Protein AF-A0A927WZU6-F1 (afdb_monomer)

Structure (mmCIF, N/CA/C/O backbone):
data_AF-A0A927WZU6-F1
#
_entry.id   AF-A0A927WZU6-F1
#
loop_
_atom_site.group_PDB
_atom_site.id
_atom_site.type_symbol
_atom_site.label_atom_id
_atom_site.label_alt_id
_atom_site.label_comp_id
_atom_site.label_asym_id
_atom_site.label_entity_id
_atom_site.label_seq_id
_atom_site.pdbx_PDB_ins_code
_atom_site.Cartn_x
_atom_site.Cartn_y
_atom_site.Cartn_z
_atom_site.occupancy
_atom_site.B_iso_or_equiv
_atom_site.auth_seq_id
_atom_site.auth_comp_id
_atom_site.auth_asym_id
_atom_site.auth_atom_id
_atom_site.pdbx_PDB_model_num
ATOM 1 N N . MET A 1 1 ? -21.985 0.572 13.780 1.00 88.75 1 MET A N 1
ATOM 2 C CA . MET A 1 1 ? -20.755 0.365 14.565 1.00 88.75 1 MET A CA 1
ATOM 3 C C . MET A 1 1 ? -19.656 1.237 13.980 1.00 88.75 1 MET A C 1
ATOM 5 O O . MET A 1 1 ? -19.312 1.059 12.816 1.00 88.75 1 MET A O 1
ATOM 9 N N . LYS A 1 2 ? -19.171 2.233 14.723 1.00 95.31 2 LYS A N 1
ATOM 10 C CA . LYS A 1 2 ? -18.143 3.175 14.261 1.00 95.31 2 LYS A CA 1
ATOM 11 C C . LYS A 1 2 ? -16.779 2.476 14.217 1.00 95.31 2 LYS A C 1
ATOM 13 O O . LYS A 1 2 ? -16.249 2.095 15.258 1.00 95.31 2 LYS A O 1
ATOM 18 N N . THR A 1 3 ? -16.203 2.335 13.024 1.00 98.19 3 THR A N 1
ATOM 19 C CA . THR A 1 3 ? -14.953 1.587 12.795 1.00 98.19 3 THR A CA 1
ATOM 20 C C . THR A 1 3 ? -13.768 2.508 12.562 1.00 98.19 3 THR A C 1
ATOM 22 O O . THR A 1 3 ? -13.838 3.392 11.707 1.00 98.19 3 THR A O 1
ATOM 25 N N . LYS A 1 4 ? -12.665 2.275 13.277 1.00 98.56 4 LYS A N 1
ATOM 26 C CA . LYS A 1 4 ? -11.357 2.829 12.922 1.00 98.56 4 LYS A CA 1
ATOM 27 C C . LYS A 1 4 ? -10.645 1.853 11.994 1.00 98.56 4 LYS A C 1
ATOM 29 O O . LYS A 1 4 ? -10.618 0.660 12.272 1.00 98.56 4 LYS A O 1
ATOM 34 N N . ILE A 1 5 ? -10.048 2.351 10.919 1.00 98.75 5 ILE A N 1
ATOM 35 C CA . ILE A 1 5 ? -9.196 1.555 10.038 1.00 98.75 5 ILE A CA 1
ATOM 36 C C . ILE A 1 5 ? -7.759 2.028 10.203 1.00 98.75 5 ILE A C 1
ATOM 38 O O . ILE A 1 5 ? -7.477 3.220 10.087 1.00 98.75 5 ILE A O 1
ATOM 42 N N . PHE A 1 6 ? -6.853 1.092 10.450 1.0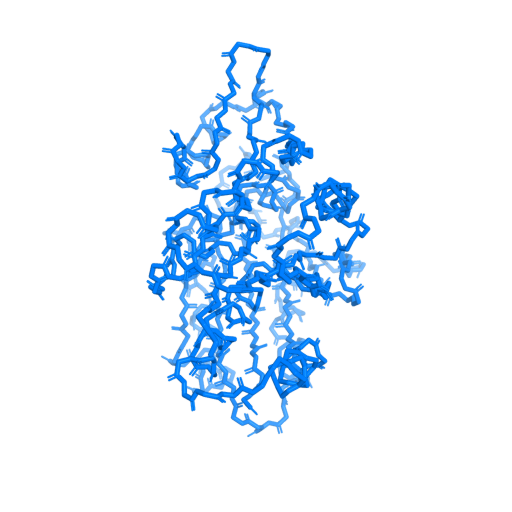0 98.38 6 PHE A N 1
ATOM 43 C CA . PHE A 1 6 ? -5.421 1.328 10.375 1.00 98.38 6 PHE A CA 1
ATOM 44 C C . PHE A 1 6 ? -4.852 0.590 9.170 1.00 98.38 6 PHE A C 1
ATOM 46 O O . PHE A 1 6 ? -5.141 -0.588 8.978 1.00 98.38 6 PHE A O 1
ATOM 53 N N . VAL A 1 7 ? -4.038 1.265 8.363 1.00 97.69 7 VAL A N 1
ATOM 54 C CA . VAL A 1 7 ? -3.397 0.670 7.181 1.00 97.69 7 VAL A CA 1
ATOM 55 C C . VAL A 1 7 ? -1.910 0.999 7.172 1.00 97.69 7 VAL A C 1
ATOM 57 O O . VAL A 1 7 ? -1.523 2.102 7.524 1.00 97.69 7 VAL A O 1
ATOM 60 N N . CYS A 1 8 ? -1.043 0.062 6.802 1.00 95.19 8 CYS A N 1
ATOM 61 C CA . CYS A 1 8 ? 0.402 0.325 6.761 1.00 95.19 8 CYS A CA 1
ATOM 62 C C . CYS A 1 8 ? 0.758 1.427 5.742 1.00 95.19 8 CYS A C 1
ATOM 64 O O . CYS A 1 8 ? 0.215 1.420 4.634 1.00 95.19 8 CYS A O 1
ATOM 66 N N . SER A 1 9 ? 1.710 2.320 6.052 1.00 92.88 9 SER A N 1
ATOM 67 C CA . SER A 1 9 ? 2.162 3.371 5.113 1.00 92.88 9 SER A CA 1
ATOM 68 C C . SER A 1 9 ? 2.807 2.815 3.834 1.00 92.88 9 SER A C 1
ATOM 70 O O . SER A 1 9 ? 2.827 3.488 2.808 1.00 92.88 9 SER A O 1
ATOM 72 N N . ASN A 1 10 ? 3.184 1.528 3.809 1.00 92.88 10 ASN A N 1
ATOM 73 C CA . ASN A 1 10 ? 3.547 0.805 2.578 1.00 92.88 10 ASN A CA 1
ATOM 74 C C . ASN A 1 10 ? 2.424 0.760 1.524 1.00 92.88 10 ASN A C 1
ATOM 76 O O . ASN A 1 10 ? 2.669 0.367 0.385 1.00 92.88 10 ASN A O 1
ATOM 80 N N . SER A 1 11 ? 1.199 1.139 1.885 1.00 95.19 11 SER A N 1
ATOM 81 C CA . SER A 1 11 ? 0.085 1.363 0.958 1.00 95.19 11 SER A CA 1
ATOM 82 C C . SER A 1 11 ? 0.181 2.684 0.182 1.00 95.19 11 SER A C 1
ATOM 84 O O . SER A 1 11 ? -0.528 2.865 -0.805 1.00 95.19 11 SER A O 1
ATOM 86 N N . ALA A 1 12 ? 1.031 3.615 0.629 1.00 93.94 12 ALA A N 1
ATOM 87 C CA . ALA A 1 12 ? 1.038 5.015 0.212 1.00 93.94 12 ALA A CA 1
ATOM 88 C C . ALA A 1 12 ? -0.325 5.721 0.401 1.00 93.94 12 ALA A C 1
ATOM 90 O O . ALA A 1 12 ? -0.616 6.683 -0.310 1.00 93.94 12 ALA A O 1
ATOM 91 N N . ILE A 1 13 ? -1.157 5.264 1.356 1.00 95.38 13 ILE A N 1
ATOM 92 C CA . ILE A 1 13 ? -2.473 5.854 1.681 1.00 95.38 13 ILE A CA 1
ATOM 93 C C . ILE A 1 13 ? -2.399 7.364 1.915 1.00 95.38 13 ILE A C 1
ATOM 95 O O . ILE A 1 13 ? -3.321 8.100 1.579 1.00 95.38 13 ILE A O 1
ATOM 99 N N . ASP A 1 14 ? -1.270 7.816 2.440 1.00 91.69 14 ASP A N 1
ATOM 100 C CA . ASP A 1 14 ? -0.920 9.199 2.710 1.00 91.69 14 ASP A CA 1
ATOM 101 C C . ASP A 1 14 ? -1.049 10.122 1.489 1.00 91.69 14 ASP A C 1
ATOM 103 O O . ASP A 1 14 ? -1.419 11.289 1.607 1.00 91.69 14 ASP A O 1
ATOM 107 N N . TYR A 1 15 ? -0.825 9.569 0.297 1.00 91.50 15 TYR A N 1
ATOM 108 C CA . TYR A 1 15 ? -0.911 10.259 -0.990 1.00 91.50 15 TYR A CA 1
ATOM 109 C C . TYR A 1 15 ? -2.266 10.081 -1.683 1.00 91.50 15 TYR A C 1
ATOM 111 O O . TYR A 1 15 ? -2.440 10.481 -2.837 1.00 91.50 15 TYR A O 1
ATOM 119 N N . VAL A 1 16 ? -3.233 9.470 -1.000 1.00 93.00 16 VAL A N 1
ATOM 120 C CA . VAL A 1 16 ? -4.583 9.218 -1.501 1.00 93.00 16 VAL A CA 1
ATOM 121 C C . VAL A 1 16 ? -5.578 9.958 -0.617 1.00 93.00 16 VAL A C 1
ATOM 123 O O . VAL A 1 16 ? -5.497 9.903 0.604 1.00 93.00 16 VAL A O 1
ATOM 126 N N . SER A 1 17 ? -6.558 10.640 -1.212 1.00 93.50 17 SER A N 1
ATOM 127 C CA . SER A 1 17 ? -7.629 11.265 -0.429 1.00 93.50 17 SER A CA 1
ATOM 128 C C . SER A 1 17 ? -8.418 10.200 0.340 1.00 93.50 17 SER A C 1
ATOM 130 O O . SER A 1 17 ? -8.918 9.243 -0.257 1.00 93.50 17 SER A O 1
ATOM 132 N N . HIS A 1 18 ? -8.520 10.366 1.659 1.00 94.88 18 HIS A N 1
ATOM 133 C CA . HIS A 1 18 ? -9.172 9.410 2.547 1.00 94.88 18 HIS A CA 1
ATOM 134 C C . HIS A 1 18 ? -9.876 10.096 3.729 1.00 94.88 18 HIS A C 1
ATOM 136 O O . HIS A 1 18 ? -9.605 11.247 4.065 1.00 94.88 18 HIS A O 1
ATOM 142 N N . ASN A 1 19 ? -10.816 9.377 4.350 1.00 95.12 19 ASN A N 1
ATOM 143 C CA . ASN A 1 19 ? -11.551 9.845 5.528 1.00 95.12 19 ASN A CA 1
ATOM 144 C C . ASN A 1 19 ? -10.708 9.732 6.805 1.00 95.12 19 ASN A C 1
ATOM 146 O O . ASN A 1 19 ? -9.897 8.821 6.933 1.00 95.12 19 ASN A O 1
ATOM 150 N N . SER A 1 20 ? -11.003 10.564 7.806 1.00 93.94 20 SER A N 1
ATOM 151 C CA . SER A 1 20 ? -10.325 10.568 9.117 1.00 93.94 20 SER A CA 1
ATOM 152 C C . SER A 1 20 ? -10.492 9.273 9.934 1.00 93.94 20 SER A C 1
ATOM 154 O O . SER A 1 20 ? -9.749 9.026 10.890 1.00 93.94 20 SER A O 1
ATOM 156 N N . ASN A 1 21 ? -11.441 8.414 9.556 1.00 96.81 21 ASN A N 1
ATOM 157 C CA . ASN A 1 21 ? -11.582 7.064 10.106 1.00 96.81 21 ASN A CA 1
ATOM 158 C C . ASN A 1 21 ? -10.426 6.139 9.701 1.00 96.81 21 ASN A C 1
ATOM 160 O O . ASN A 1 21 ? -10.198 5.137 10.374 1.00 96.81 21 ASN A O 1
ATOM 164 N N . ILE A 1 22 ? -9.688 6.476 8.643 1.00 98.31 22 ILE A N 1
ATOM 165 C CA . ILE A 1 22 ? -8.499 5.758 8.192 1.00 98.31 22 ILE A CA 1
ATOM 166 C C . ILE A 1 22 ? -7.271 6.458 8.774 1.00 98.31 22 ILE A C 1
ATOM 168 O O . ILE A 1 22 ? -7.185 7.686 8.768 1.00 98.31 22 ILE A O 1
ATOM 172 N N . SER A 1 23 ? -6.327 5.691 9.309 1.00 97.25 23 SER A N 1
ATOM 173 C CA . SER A 1 23 ? -5.032 6.215 9.735 1.00 97.25 23 SER A CA 1
ATOM 174 C C . SER A 1 23 ? -3.888 5.325 9.263 1.00 97.25 23 SER A C 1
ATOM 176 O O . SER A 1 23 ? -3.981 4.101 9.381 1.00 97.25 23 SER A O 1
ATOM 178 N N . PRO A 1 24 ? -2.802 5.918 8.747 1.00 95.75 24 PRO A N 1
ATOM 179 C CA . PRO A 1 24 ? -1.602 5.172 8.425 1.00 95.75 24 PRO A CA 1
ATOM 180 C C . PRO A 1 24 ? -0.950 4.631 9.707 1.00 95.75 24 PRO A C 1
ATOM 182 O O . PRO A 1 24 ? -0.945 5.288 10.749 1.00 95.75 24 PRO A O 1
ATOM 185 N N . ILE A 1 25 ? -0.369 3.437 9.622 1.00 95.62 25 ILE A N 1
ATOM 186 C CA . ILE A 1 25 ? 0.667 2.958 10.537 1.00 95.62 25 ILE A CA 1
ATOM 187 C C . ILE A 1 25 ? 1.994 3.272 9.848 1.00 95.62 25 ILE A C 1
ATOM 189 O O . ILE A 1 25 ? 2.346 2.566 8.893 1.00 95.62 25 ILE A O 1
ATOM 193 N N . PRO A 1 26 ? 2.704 4.325 10.277 1.00 93.12 26 PRO A N 1
ATOM 194 C CA . PRO A 1 26 ? 3.912 4.763 9.603 1.00 93.12 26 PRO A CA 1
ATOM 195 C C . PRO A 1 26 ? 5.030 3.741 9.805 1.00 93.12 26 PRO A C 1
ATOM 197 O O . PRO A 1 26 ? 5.204 3.175 10.890 1.00 93.12 26 PRO A O 1
ATOM 200 N N . VAL A 1 27 ? 5.796 3.514 8.745 1.00 92.19 27 VAL A N 1
ATOM 201 C CA . VAL A 1 27 ? 7.059 2.779 8.803 1.00 92.19 27 VAL A CA 1
ATOM 202 C C . VAL A 1 27 ? 8.170 3.764 9.149 1.00 92.19 27 VAL A C 1
ATOM 204 O O . VAL A 1 27 ? 8.269 4.838 8.557 1.00 92.19 27 VAL A O 1
ATOM 207 N N . ARG A 1 28 ? 9.027 3.410 10.106 1.00 92.94 28 ARG A N 1
ATOM 208 C CA . ARG A 1 28 ? 10.194 4.220 10.454 1.00 92.94 28 ARG A CA 1
ATOM 209 C C . ARG A 1 28 ? 11.297 4.003 9.424 1.00 92.94 28 ARG A C 1
ATOM 211 O O . ARG A 1 28 ? 11.665 2.864 9.135 1.00 92.94 28 ARG A O 1
ATOM 218 N N . ILE A 1 29 ? 11.832 5.093 8.892 1.00 92.69 29 ILE A N 1
ATOM 219 C CA . ILE A 1 29 ? 12.957 5.148 7.961 1.00 92.69 29 ILE A CA 1
ATOM 220 C C . ILE A 1 29 ? 14.208 5.537 8.747 1.00 92.69 29 ILE A C 1
ATOM 222 O O . ILE A 1 29 ? 14.268 6.612 9.335 1.00 92.69 29 ILE A O 1
ATOM 226 N N . ILE A 1 30 ? 15.205 4.655 8.753 1.00 93.38 30 ILE A N 1
ATOM 227 C CA . ILE A 1 30 ? 16.425 4.781 9.555 1.00 93.38 30 ILE A CA 1
ATOM 228 C C . ILE A 1 30 ? 17.613 4.933 8.608 1.00 93.38 30 ILE A C 1
ATOM 230 O O . ILE A 1 30 ? 17.939 3.999 7.867 1.00 93.38 30 ILE A O 1
ATOM 234 N N . PHE A 1 31 ? 18.252 6.102 8.633 1.00 90.94 31 PHE A N 1
ATOM 235 C CA . PHE A 1 31 ? 19.499 6.384 7.913 1.00 90.94 31 PHE A CA 1
ATOM 236 C C . PHE A 1 31 ? 20.733 6.121 8.786 1.00 90.94 31 PHE A C 1
ATOM 238 O O . PHE A 1 31 ? 21.763 5.662 8.288 1.00 90.94 31 PHE A O 1
ATOM 245 N N . SER A 1 32 ? 20.615 6.385 10.086 1.00 91.31 32 SER A N 1
ATOM 246 C CA . SER A 1 32 ? 21.609 6.114 11.128 1.00 91.31 32 SER A CA 1
ATOM 247 C C . SER A 1 32 ? 20.908 6.036 12.490 1.00 91.31 32 SER A C 1
ATOM 249 O O . SER A 1 32 ? 19.697 6.249 12.571 1.00 91.31 32 SER A O 1
ATOM 251 N N . ASP A 1 33 ? 21.651 5.761 13.564 1.00 88.81 33 ASP A N 1
ATOM 252 C CA . ASP A 1 33 ? 21.094 5.770 14.923 1.00 88.81 33 ASP A CA 1
ATOM 253 C C . ASP A 1 33 ? 20.535 7.154 15.312 1.00 88.81 33 ASP A C 1
ATOM 255 O O . ASP A 1 33 ? 19.559 7.228 16.056 1.00 88.81 33 ASP A O 1
ATOM 259 N N . GLU A 1 34 ? 21.101 8.232 14.757 1.00 90.88 34 GLU A N 1
ATOM 260 C CA . GLU A 1 34 ? 20.717 9.628 15.019 1.00 90.88 34 GLU A CA 1
ATOM 261 C C . GLU A 1 34 ? 19.694 10.184 14.007 1.00 90.88 34 GLU A C 1
ATOM 263 O O . GLU A 1 34 ? 18.963 11.122 14.318 1.00 90.88 34 GLU A O 1
ATOM 268 N N . GLU A 1 35 ? 19.614 9.614 12.799 1.00 91.31 35 GLU A N 1
ATOM 269 C CA . GLU A 1 35 ? 18.715 10.057 11.725 1.00 91.31 35 GLU A CA 1
ATOM 270 C C . GLU A 1 35 ? 17.597 9.024 11.493 1.00 91.31 35 GLU A C 1
ATOM 272 O O . GLU A 1 35 ? 17.715 8.118 10.654 1.00 91.31 35 GLU A O 1
ATOM 277 N N . GLN A 1 36 ? 16.494 9.176 12.233 1.00 93.00 36 GLN A N 1
ATOM 278 C CA . GLN A 1 36 ? 15.308 8.318 12.159 1.00 93.00 36 GLN A CA 1
ATOM 279 C C . GLN A 1 36 ? 14.045 9.155 11.949 1.00 93.00 36 GLN A C 1
ATOM 281 O O . GLN A 1 36 ? 13.861 10.171 12.612 1.00 93.00 36 GLN A O 1
ATOM 286 N N . TYR A 1 37 ? 13.166 8.710 11.052 1.00 92.19 37 TYR A N 1
ATOM 287 C CA . TYR A 1 37 ? 11.982 9.467 10.646 1.00 92.19 37 TYR A CA 1
ATOM 288 C C . TYR A 1 37 ? 10.771 8.561 10.471 1.00 92.19 37 TYR A C 1
ATOM 290 O O . TYR A 1 37 ? 10.906 7.446 9.968 1.00 92.19 37 TYR A O 1
ATOM 298 N N . GLU A 1 38 ? 9.580 9.031 10.816 1.00 90.50 38 GLU A N 1
ATOM 299 C CA . GLU A 1 38 ? 8.334 8.350 10.475 1.00 90.50 38 GLU A CA 1
ATOM 300 C C . GLU A 1 38 ? 7.867 8.754 9.075 1.00 90.50 38 GLU A C 1
ATOM 302 O O . GLU A 1 38 ? 7.742 9.940 8.753 1.00 90.50 38 GLU A O 1
ATOM 307 N N . ASP A 1 39 ? 7.632 7.750 8.226 1.00 86.69 39 ASP A N 1
ATOM 308 C CA . ASP A 1 39 ? 7.157 7.939 6.855 1.00 86.69 39 ASP A CA 1
ATOM 309 C C . ASP A 1 39 ? 5.887 8.798 6.828 1.00 86.69 39 ASP A C 1
ATOM 311 O O . ASP A 1 39 ? 4.948 8.569 7.592 1.00 86.69 39 ASP A O 1
ATOM 315 N N . TYR A 1 40 ? 5.906 9.814 5.965 1.00 84.06 40 TYR A N 1
ATOM 316 C CA . TYR A 1 40 ? 4.879 10.841 5.774 1.00 84.06 40 TYR A CA 1
ATOM 317 C C . TYR A 1 40 ? 4.560 11.760 6.968 1.00 84.06 40 TYR A C 1
ATOM 319 O O . TYR A 1 40 ? 3.926 12.797 6.777 1.00 84.06 40 TYR A O 1
ATOM 327 N N . ILE A 1 41 ? 5.035 11.447 8.173 1.00 84.50 41 ILE A N 1
ATOM 328 C CA . ILE A 1 41 ? 4.899 12.319 9.349 1.00 84.50 41 ILE A CA 1
ATOM 329 C C . ILE A 1 41 ? 6.080 13.286 9.413 1.00 84.50 41 ILE A C 1
ATOM 331 O O . ILE A 1 41 ? 5.892 14.500 9.372 1.00 84.50 41 ILE A O 1
ATOM 335 N N . ASP A 1 42 ? 7.296 12.744 9.445 1.00 84.94 42 ASP A N 1
ATOM 336 C CA . ASP A 1 42 ? 8.526 13.533 9.540 1.00 84.94 42 ASP A CA 1
ATOM 337 C C . ASP A 1 42 ? 9.186 13.717 8.169 1.00 84.94 42 ASP A C 1
ATOM 339 O O . ASP A 1 42 ? 9.981 14.635 7.955 1.00 84.94 42 ASP A O 1
ATOM 343 N N . PHE A 1 43 ? 8.890 12.811 7.230 1.00 76.12 43 PHE A N 1
ATOM 344 C CA . PHE A 1 43 ? 9.653 12.685 5.997 1.00 76.12 43 PHE A CA 1
ATOM 345 C C . PHE A 1 43 ? 8.776 12.245 4.826 1.00 76.12 43 PHE A C 1
ATOM 347 O O . PHE A 1 43 ? 8.260 11.129 4.789 1.00 76.12 43 PHE A O 1
ATOM 354 N N . SER A 1 44 ? 8.604 13.128 3.840 1.00 85.50 44 SER A N 1
ATOM 355 C CA . SER A 1 44 ? 7.831 12.797 2.643 1.00 85.50 44 SER A CA 1
ATOM 356 C C . SER A 1 44 ? 8.587 11.819 1.740 1.00 85.50 44 SER A C 1
ATOM 358 O O . SER A 1 44 ? 9.818 11.794 1.688 1.00 85.50 44 SER A O 1
ATOM 360 N N . THR A 1 45 ? 7.847 11.053 0.943 1.00 85.31 45 THR A N 1
ATOM 361 C CA . THR A 1 45 ? 8.402 10.151 -0.072 1.00 85.31 45 THR A CA 1
ATOM 362 C C . THR A 1 45 ? 9.313 10.880 -1.071 1.00 85.31 45 THR A C 1
ATOM 364 O O . THR A 1 45 ? 10.370 10.367 -1.440 1.00 85.31 45 THR A O 1
ATOM 367 N N . ASP A 1 46 ? 8.975 12.110 -1.466 1.00 84.12 46 ASP A N 1
ATOM 368 C CA . ASP A 1 46 ? 9.836 12.912 -2.343 1.00 84.12 46 ASP A CA 1
ATOM 369 C C . ASP A 1 46 ? 11.125 13.359 -1.639 1.00 84.12 46 ASP A C 1
ATOM 371 O O . ASP A 1 46 ? 12.201 13.321 -2.247 1.00 84.12 46 ASP A O 1
ATOM 375 N N . ALA A 1 47 ? 11.047 13.740 -0.357 1.00 86.88 47 ALA A N 1
ATOM 376 C CA . ALA A 1 47 ? 12.221 14.060 0.455 1.00 86.88 47 ALA A CA 1
ATOM 377 C C . ALA A 1 47 ? 13.142 12.840 0.594 1.00 86.88 47 ALA A C 1
ATOM 379 O O . ALA A 1 47 ? 14.357 12.964 0.418 1.00 86.88 47 ALA A O 1
ATOM 380 N N . PHE A 1 48 ? 12.566 11.650 0.780 1.00 88.88 48 PHE A N 1
ATOM 381 C CA . PHE A 1 48 ? 13.298 10.389 0.783 1.00 88.88 48 PHE A CA 1
ATOM 382 C C . PHE A 1 48 ? 14.058 10.144 -0.511 1.00 88.88 48 PHE A C 1
ATOM 384 O O . PHE A 1 48 ? 15.282 9.978 -0.489 1.00 88.88 48 PHE A O 1
ATOM 391 N N . TYR A 1 49 ? 13.378 10.184 -1.655 1.00 86.31 49 TYR A N 1
ATOM 392 C CA . TYR A 1 49 ? 14.065 9.956 -2.921 1.00 86.31 49 TYR A CA 1
ATOM 393 C C . TYR A 1 49 ? 15.089 11.054 -3.231 1.00 86.31 49 TYR A C 1
ATOM 395 O O . TYR A 1 49 ? 16.145 10.747 -3.784 1.00 86.31 49 TYR A O 1
ATOM 403 N N . ASN A 1 50 ? 14.844 12.311 -2.844 1.00 85.00 50 ASN A N 1
ATOM 404 C CA . ASN A 1 50 ? 15.838 13.384 -2.943 1.00 85.00 50 ASN A CA 1
ATOM 405 C C . ASN A 1 50 ? 17.089 13.088 -2.109 1.00 85.00 50 ASN A C 1
ATOM 407 O O . ASN A 1 50 ? 18.198 13.146 -2.645 1.00 85.00 50 ASN A O 1
ATOM 411 N N . ARG A 1 51 ? 16.926 12.713 -0.835 1.00 86.19 51 ARG A N 1
ATOM 412 C CA . ARG A 1 51 ? 18.038 12.369 0.061 1.00 86.19 51 ARG A CA 1
ATOM 413 C C . ARG A 1 51 ? 18.879 11.239 -0.513 1.00 86.19 51 ARG A C 1
ATOM 415 O O . ARG A 1 51 ? 20.091 11.393 -0.615 1.00 86.19 51 ARG A O 1
ATOM 422 N N . ILE A 1 52 ? 18.256 10.149 -0.958 1.00 84.00 52 ILE A N 1
ATOM 423 C CA . ILE A 1 52 ? 19.002 9.001 -1.490 1.00 84.00 52 ILE A CA 1
ATOM 424 C C . ILE A 1 52 ? 19.650 9.306 -2.856 1.00 84.00 52 ILE A C 1
ATOM 426 O O . ILE A 1 52 ? 20.709 8.767 -3.185 1.00 84.00 52 ILE A O 1
ATOM 430 N N . ARG A 1 53 ? 19.048 10.179 -3.677 1.00 78.75 53 ARG A N 1
ATOM 431 C CA . ARG A 1 53 ? 19.677 10.643 -4.927 1.00 78.75 53 ARG A CA 1
ATOM 432 C C . ARG A 1 53 ? 20.956 11.440 -4.659 1.00 78.75 53 ARG A C 1
ATOM 434 O O . ARG A 1 53 ? 21.930 11.268 -5.395 1.00 78.75 53 ARG A O 1
ATOM 441 N N . LEU A 1 54 ? 20.934 12.305 -3.643 1.00 82.81 54 LEU A N 1
ATOM 442 C CA . LEU A 1 54 ? 22.056 13.171 -3.271 1.00 82.81 54 LEU A CA 1
ATOM 443 C C . LEU A 1 54 ? 23.151 12.397 -2.526 1.00 82.81 54 LEU A C 1
ATOM 445 O O . LEU A 1 54 ? 24.322 12.484 -2.896 1.00 82.81 54 LEU A O 1
ATOM 449 N N . ASP A 1 55 ? 22.777 11.593 -1.532 1.00 84.31 55 ASP A N 1
ATOM 450 C CA . ASP A 1 55 ? 23.707 10.757 -0.780 1.00 84.31 55 ASP A CA 1
ATOM 451 C C . ASP A 1 55 ? 23.734 9.322 -1.316 1.00 84.31 55 ASP A C 1
ATOM 453 O O . ASP A 1 55 ? 23.004 8.424 -0.894 1.00 84.31 55 ASP A O 1
ATOM 457 N N . LYS A 1 56 ? 24.672 9.080 -2.233 1.00 72.75 56 LYS A N 1
ATOM 458 C CA . LYS A 1 56 ? 24.892 7.754 -2.820 1.00 72.75 56 LYS A CA 1
ATOM 459 C C . LYS A 1 56 ? 25.436 6.732 -1.809 1.00 72.75 56 LYS A C 1
ATOM 461 O O . LYS A 1 56 ? 25.485 5.546 -2.133 1.00 72.75 56 LYS A O 1
ATOM 466 N N . LYS A 1 57 ? 25.901 7.113 -0.623 1.00 79.50 57 LYS A N 1
ATOM 467 C CA . LYS A 1 57 ? 26.388 6.152 0.383 1.00 79.50 57 LYS A CA 1
ATOM 468 C C . LYS A 1 57 ? 25.330 5.808 1.427 1.00 79.50 57 LYS A C 1
ATOM 470 O O . LYS A 1 57 ? 25.529 4.814 2.124 1.00 79.50 57 LYS A O 1
ATOM 475 N N . ALA A 1 58 ? 24.219 6.547 1.462 1.00 82.31 58 ALA A N 1
ATOM 476 C CA . ALA A 1 58 ? 23.108 6.304 2.366 1.00 82.31 58 ALA A CA 1
ATOM 477 C C . ALA A 1 58 ? 22.692 4.828 2.363 1.00 82.31 58 ALA A C 1
ATOM 479 O O . ALA A 1 58 ? 22.446 4.211 1.317 1.00 82.31 58 ALA A O 1
ATOM 480 N N . ARG A 1 59 ? 22.626 4.260 3.565 1.00 85.31 59 ARG A N 1
ATOM 481 C CA . ARG A 1 59 ? 22.047 2.948 3.831 1.00 85.31 59 ARG A CA 1
ATOM 482 C C . ARG A 1 59 ? 20.765 3.186 4.599 1.00 85.31 59 ARG A C 1
ATOM 484 O O . ARG A 1 59 ? 20.778 3.902 5.586 1.00 85.31 59 ARG A O 1
ATOM 491 N N . VAL A 1 60 ? 19.681 2.591 4.125 1.00 88.12 60 VAL A N 1
ATOM 492 C CA . VAL A 1 60 ? 18.377 2.715 4.768 1.00 88.12 60 VAL A CA 1
ATOM 493 C C . VAL A 1 60 ? 17.990 1.375 5.353 1.00 88.12 60 VAL A C 1
ATOM 495 O O . VAL A 1 60 ? 18.105 0.340 4.687 1.00 88.12 60 VAL A O 1
ATOM 498 N N . ARG A 1 61 ? 17.509 1.407 6.588 1.00 90.62 61 ARG A N 1
ATOM 499 C CA . ARG A 1 61 ? 16.712 0.337 7.180 1.00 90.62 61 ARG A CA 1
ATOM 500 C C . ARG A 1 61 ? 15.307 0.849 7.449 1.00 90.62 61 ARG A C 1
ATOM 502 O O . ARG A 1 61 ? 15.083 2.044 7.604 1.00 90.62 61 ARG A O 1
ATOM 509 N N . THR A 1 62 ? 14.368 -0.082 7.486 1.00 90.06 62 THR A N 1
ATOM 510 C CA . THR A 1 62 ? 12.966 0.193 7.778 1.00 90.06 62 THR A CA 1
ATOM 511 C C . THR A 1 62 ? 12.555 -0.600 9.000 1.00 90.06 62 THR A C 1
ATOM 513 O O . THR A 1 62 ? 12.907 -1.777 9.109 1.00 90.06 62 THR A O 1
ATOM 516 N N . GLU A 1 63 ? 11.796 0.021 9.889 1.00 92.12 63 GLU A N 1
ATOM 517 C CA . GLU A 1 63 ? 11.286 -0.615 11.098 1.00 92.12 63 GLU A CA 1
ATOM 518 C C . GLU A 1 63 ? 9.783 -0.353 11.230 1.00 92.12 63 GLU A C 1
ATOM 520 O O . GLU A 1 63 ? 9.307 0.762 11.021 1.00 92.12 63 GLU A O 1
ATOM 525 N N . PHE A 1 64 ? 9.019 -1.399 11.539 1.00 92.88 64 PHE A N 1
ATOM 526 C CA . PHE A 1 64 ? 7.586 -1.282 11.803 1.00 92.88 64 PHE A CA 1
ATOM 527 C C . PHE A 1 64 ? 7.345 -0.903 13.265 1.00 92.88 64 PHE A C 1
ATOM 529 O O . PHE A 1 64 ? 8.176 -1.170 14.129 1.00 92.88 64 PHE A O 1
ATOM 536 N N . LYS A 1 65 ? 6.175 -0.326 13.547 1.00 93.00 65 LYS A N 1
ATOM 537 C CA . LYS A 1 65 ? 5.751 -0.013 14.914 1.00 93.00 65 LYS A CA 1
ATOM 538 C C . LYS A 1 65 ? 5.770 -1.251 15.812 1.00 93.00 65 LYS A C 1
ATOM 540 O O . LYS A 1 65 ? 5.371 -2.350 15.406 1.00 93.00 65 LYS A O 1
ATOM 545 N N . ASN A 1 66 ? 6.234 -1.054 17.042 1.00 94.25 66 ASN A N 1
ATOM 546 C CA . ASN A 1 66 ? 6.206 -2.091 18.068 1.00 94.25 66 ASN A CA 1
ATOM 547 C C . ASN A 1 66 ? 4.785 -2.231 18.648 1.00 94.25 66 ASN A C 1
ATOM 549 O O . ASN A 1 66 ? 3.892 -1.437 18.354 1.00 94.25 66 ASN A O 1
ATOM 553 N N . TYR A 1 67 ? 4.560 -3.254 19.473 1.00 95.50 67 TYR A N 1
ATOM 554 C CA . TYR A 1 67 ? 3.237 -3.503 20.049 1.00 95.50 67 TYR A CA 1
ATOM 555 C C . TYR A 1 67 ? 2.754 -2.362 20.967 1.00 95.50 67 TYR A C 1
ATOM 557 O O . TYR A 1 67 ? 1.560 -2.080 20.976 1.00 95.50 67 TYR A O 1
ATOM 565 N N . SER A 1 68 ? 3.654 -1.680 21.690 1.00 96.56 68 SER A N 1
ATOM 566 C CA . SER A 1 68 ? 3.301 -0.561 22.577 1.00 96.56 68 SER A CA 1
ATOM 567 C C . SER A 1 68 ? 2.725 0.608 21.778 1.00 96.56 68 SER A C 1
ATOM 569 O O . SER A 1 68 ? 1.665 1.125 22.121 1.00 96.56 68 SER A O 1
ATOM 571 N N . ASP A 1 69 ? 3.363 0.966 20.661 1.00 96.00 69 ASP A N 1
ATOM 572 C CA . ASP A 1 69 ? 2.884 2.023 19.766 1.00 96.00 69 ASP A CA 1
ATOM 573 C C . ASP A 1 69 ? 1.500 1.684 19.183 1.00 96.00 69 ASP A C 1
ATOM 575 O O . ASP A 1 69 ? 0.619 2.543 19.093 1.00 96.00 69 ASP A O 1
ATOM 579 N N . ILE A 1 70 ? 1.290 0.420 18.791 1.00 97.75 70 ILE A N 1
ATOM 580 C CA . ILE A 1 70 ? -0.002 -0.048 18.267 1.00 97.75 70 ILE A CA 1
ATOM 581 C C . ILE A 1 70 ? -1.074 -0.051 19.367 1.00 97.75 70 ILE A C 1
ATOM 583 O O . ILE A 1 70 ? -2.207 0.361 19.111 1.00 97.75 70 ILE A O 1
ATOM 587 N N . SER A 1 71 ? -0.729 -0.471 20.586 1.00 97.75 71 SER A N 1
ATOM 588 C CA . SER A 1 71 ? -1.615 -0.449 21.758 1.00 97.75 71 SER A CA 1
ATOM 589 C C . SER A 1 71 ? -2.102 0.976 22.039 1.00 97.75 71 SER A C 1
ATOM 591 O O . SER A 1 71 ? -3.308 1.218 22.143 1.00 97.75 71 SER A O 1
ATOM 593 N N . ASP A 1 72 ? -1.197 1.956 22.003 1.00 97.56 72 ASP A N 1
ATOM 594 C CA . ASP A 1 72 ? -1.542 3.374 22.127 1.00 97.56 72 ASP A CA 1
ATOM 595 C C . ASP A 1 72 ? -2.488 3.848 21.015 1.00 97.56 72 ASP A C 1
ATOM 597 O O . ASP A 1 72 ? -3.422 4.616 21.271 1.00 97.56 72 ASP A O 1
ATOM 601 N N . SER A 1 73 ? -2.284 3.404 19.768 1.00 97.44 73 SER A N 1
ATOM 602 C CA . SER A 1 73 ? -3.195 3.706 18.655 1.00 97.44 73 SER A CA 1
ATOM 603 C C . SER A 1 73 ? -4.600 3.134 18.878 1.00 97.44 73 SER A C 1
ATOM 605 O O . SER A 1 73 ? -5.584 3.842 18.637 1.00 97.44 73 SER A O 1
ATOM 607 N N . ILE A 1 74 ? -4.711 1.900 19.380 1.00 98.25 74 ILE A N 1
ATOM 608 C CA . ILE A 1 74 ? -5.995 1.264 19.721 1.00 98.25 74 ILE A CA 1
ATOM 609 C C . ILE A 1 74 ? -6.698 2.056 20.829 1.00 98.25 74 ILE A C 1
ATOM 611 O O . ILE A 1 74 ? -7.861 2.439 20.677 1.00 98.25 74 ILE A O 1
ATOM 615 N N . GLN A 1 75 ? -5.989 2.392 21.909 1.00 97.56 75 GLN A N 1
ATOM 616 C CA . GLN A 1 75 ? -6.549 3.166 23.020 1.00 97.56 75 GLN A CA 1
ATOM 617 C C . GLN A 1 75 ? -6.991 4.568 22.590 1.00 97.56 75 GLN A C 1
ATOM 619 O O . GLN A 1 75 ? -8.047 5.047 23.013 1.00 97.56 75 GLN A O 1
ATOM 624 N N . LYS A 1 76 ? -6.216 5.240 21.729 1.00 97.44 76 LYS A N 1
ATOM 625 C CA . LYS A 1 76 ? -6.597 6.536 21.144 1.00 97.44 76 LYS A CA 1
ATOM 626 C C . LYS A 1 76 ? -7.877 6.413 20.318 1.00 97.44 76 LYS A C 1
ATOM 628 O O . LYS A 1 76 ? -8.772 7.240 20.487 1.00 97.44 76 LYS A O 1
ATOM 633 N N . ALA A 1 77 ? -8.003 5.378 19.485 1.00 97.75 77 ALA A N 1
ATOM 634 C CA . ALA A 1 77 ? -9.230 5.123 18.732 1.00 97.75 77 ALA A CA 1
ATOM 635 C C . ALA A 1 77 ? -10.422 4.888 19.678 1.00 97.75 77 ALA A C 1
ATOM 637 O O . ALA A 1 77 ? -11.462 5.534 19.548 1.00 97.75 77 ALA A O 1
ATOM 638 N N . LYS A 1 78 ? -10.255 4.061 20.710 1.00 97.25 78 LYS A N 1
ATOM 639 C CA . LYS A 1 78 ? -11.300 3.851 21.717 1.00 97.25 78 LYS A CA 1
ATOM 640 C C . LYS A 1 78 ? -11.737 5.162 22.387 1.00 97.25 78 LYS A C 1
ATOM 642 O O . LYS A 1 78 ? -12.929 5.451 22.453 1.00 97.25 78 LYS A O 1
ATOM 647 N N . LYS A 1 79 ? -10.790 6.004 22.820 1.00 97.38 79 LYS A N 1
ATOM 648 C CA . LYS A 1 79 ? -11.073 7.327 23.423 1.00 97.38 79 LYS A CA 1
AT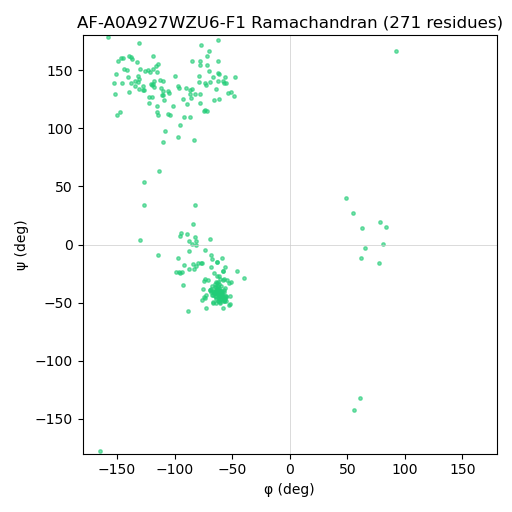OM 649 C C . LYS A 1 79 ? -11.809 8.280 22.471 1.00 97.38 79 LYS A C 1
ATOM 651 O O . LYS A 1 79 ? -12.559 9.134 22.928 1.00 97.38 79 LYS A O 1
ATOM 656 N N . GLN A 1 80 ? -11.637 8.122 21.158 1.00 97.25 80 GLN A N 1
ATOM 657 C CA . GLN A 1 80 ? -12.361 8.865 20.113 1.00 97.25 80 GLN A CA 1
ATOM 658 C C . GLN A 1 80 ? -13.761 8.283 19.802 1.00 97.25 80 GLN A C 1
ATOM 660 O O . GLN A 1 80 ? -14.434 8.720 18.856 1.00 97.25 80 GLN A O 1
ATOM 665 N N . GLY A 1 81 ? -14.204 7.291 20.580 1.00 97.12 81 GLY A N 1
ATOM 666 C CA . GLY A 1 81 ? -15.525 6.676 20.487 1.00 97.12 81 GLY A CA 1
ATOM 667 C C . GLY A 1 81 ? -15.670 5.669 19.349 1.00 97.12 81 GLY A C 1
ATOM 668 O O . GLY A 1 81 ? -16.792 5.417 18.921 1.00 97.12 81 GLY A O 1
ATOM 669 N N . TYR A 1 82 ? -14.568 5.143 18.804 1.00 98.06 82 TYR A N 1
ATOM 670 C CA . TYR A 1 82 ? -14.640 4.007 17.882 1.00 98.06 82 TYR A CA 1
ATOM 671 C C . TYR A 1 82 ? -14.984 2.728 18.656 1.00 98.06 82 TYR A C 1
ATOM 673 O O . TYR A 1 82 ? -14.456 2.487 19.739 1.00 98.06 82 TYR A O 1
ATOM 681 N N . GLU A 1 83 ? -15.873 1.919 18.088 1.00 97.00 83 GLU A N 1
ATOM 682 C CA . GLU A 1 83 ? -16.403 0.689 18.696 1.00 97.00 83 GLU A CA 1
ATOM 683 C C . GLU A 1 83 ? -15.651 -0.560 18.217 1.00 97.00 83 GLU A C 1
ATOM 685 O O . GLU A 1 83 ? -15.630 -1.584 18.896 1.00 97.00 83 GLU A O 1
ATOM 690 N N . GLN A 1 84 ? -15.019 -0.469 17.043 1.00 97.75 84 GLN A N 1
ATOM 691 C CA . GLN A 1 84 ? -14.177 -1.519 16.486 1.00 97.75 84 GLN A CA 1
ATOM 692 C C . GLN A 1 84 ? -12.982 -0.943 15.719 1.00 97.75 84 GLN A C 1
ATOM 694 O O . GLN A 1 84 ? -13.006 0.207 15.261 1.00 97.75 84 GLN A O 1
ATOM 699 N N . VAL A 1 85 ? -11.963 -1.775 15.533 1.00 98.62 85 VAL A N 1
ATOM 700 C CA . VAL A 1 85 ? -10.747 -1.484 14.777 1.00 98.62 85 VAL A CA 1
ATOM 701 C C . VAL A 1 85 ? -10.520 -2.565 13.720 1.00 98.62 85 VAL A C 1
ATOM 703 O O . VAL A 1 85 ? -10.569 -3.757 14.018 1.00 98.62 85 VAL A O 1
ATOM 706 N N . LEU A 1 86 ? -10.224 -2.146 12.492 1.00 98.81 86 LEU A N 1
ATOM 707 C CA . LEU A 1 86 ? -9.752 -3.010 11.415 1.00 98.81 86 LEU A CA 1
ATOM 708 C C . LEU A 1 86 ? -8.327 -2.605 11.026 1.00 98.81 86 LEU A C 1
ATOM 710 O O . LEU A 1 86 ? -8.089 -1.485 10.579 1.00 98.81 86 LEU A O 1
ATOM 714 N N . PHE A 1 87 ? -7.387 -3.527 11.167 1.00 98.62 87 PHE A N 1
ATOM 715 C CA . PHE A 1 87 ? -6.032 -3.402 10.652 1.00 98.62 87 PHE A CA 1
ATOM 716 C C . PHE A 1 87 ? -5.961 -4.027 9.263 1.00 98.62 87 PHE A C 1
ATOM 718 O O . PHE A 1 87 ? -6.301 -5.192 9.109 1.00 98.62 87 PHE A O 1
ATOM 725 N N . ILE A 1 88 ? -5.497 -3.283 8.266 1.00 98.38 88 ILE A N 1
ATOM 726 C CA . ILE A 1 88 ? -5.240 -3.779 6.912 1.00 98.38 88 ILE A CA 1
ATOM 727 C C . ILE A 1 88 ? -3.736 -3.697 6.683 1.00 98.38 88 ILE A C 1
ATOM 729 O O . ILE A 1 88 ? -3.154 -2.609 6.626 1.00 98.38 88 ILE A O 1
ATOM 733 N N . ILE A 1 89 ? -3.088 -4.851 6.600 1.00 96.94 89 ILE A N 1
ATOM 734 C CA . ILE A 1 89 ? -1.629 -4.942 6.537 1.00 96.94 89 ILE A CA 1
ATOM 735 C C . ILE A 1 89 ? -1.169 -5.538 5.202 1.00 96.94 89 ILE A C 1
ATOM 737 O O . ILE A 1 89 ? -1.927 -6.292 4.588 1.00 96.94 89 ILE A O 1
ATOM 741 N N . PRO A 1 90 ? 0.057 -5.207 4.749 1.00 95.06 90 PRO A N 1
ATOM 742 C CA . PRO A 1 90 ? 0.714 -5.930 3.660 1.00 95.06 90 PRO A CA 1
ATOM 743 C C . PRO A 1 90 ? 0.941 -7.400 4.060 1.00 95.06 90 PRO A C 1
ATOM 745 O O . PRO A 1 90 ? 0.709 -7.740 5.227 1.00 95.06 90 PRO A O 1
ATOM 748 N N . PRO A 1 91 ? 1.455 -8.252 3.152 1.00 93.62 91 PRO A N 1
ATOM 749 C CA . PRO A 1 91 ? 1.668 -9.660 3.452 1.00 93.62 91 PRO A CA 1
ATOM 750 C C . PRO A 1 91 ? 2.452 -9.824 4.758 1.00 93.62 91 PRO A C 1
ATOM 752 O O . PRO A 1 91 ? 3.474 -9.166 4.979 1.00 93.62 91 PRO A O 1
ATOM 755 N N . LYS A 1 92 ? 1.968 -10.685 5.651 1.00 88.81 92 LYS A N 1
ATOM 756 C CA . LYS A 1 92 ? 2.553 -10.919 6.980 1.00 88.81 92 LYS A CA 1
ATOM 757 C C . LYS A 1 92 ? 4.020 -11.349 6.910 1.00 88.81 92 LYS A C 1
ATOM 759 O O . LYS A 1 92 ? 4.794 -10.996 7.787 1.00 88.81 92 LYS A O 1
ATOM 764 N N . ASP A 1 93 ? 4.420 -12.027 5.837 1.00 82.81 93 ASP A N 1
ATOM 765 C CA . ASP A 1 93 ? 5.806 -12.461 5.630 1.00 82.81 93 ASP A CA 1
ATOM 766 C C . ASP A 1 93 ? 6.713 -11.298 5.180 1.00 82.81 93 ASP A C 1
ATOM 768 O O . ASP A 1 93 ? 7.934 -11.348 5.313 1.00 82.81 93 ASP A O 1
ATOM 772 N N . PHE A 1 94 ? 6.114 -10.193 4.726 1.00 72.94 94 PHE A N 1
ATOM 773 C CA . PHE A 1 94 ? 6.801 -8.953 4.368 1.00 72.94 94 PHE A CA 1
ATOM 774 C C . PHE A 1 94 ? 7.128 -8.076 5.585 1.00 72.94 94 PHE A C 1
ATOM 776 O O . PHE A 1 94 ? 7.944 -7.154 5.480 1.00 72.94 94 PHE A O 1
ATOM 783 N N . SER A 1 95 ? 6.462 -8.291 6.729 1.00 72.00 95 SER A N 1
ATOM 784 C CA . SER A 1 95 ? 6.571 -7.391 7.878 1.00 72.00 95 SER A CA 1
ATOM 785 C C . SER A 1 95 ? 6.316 -8.063 9.225 1.00 72.00 95 SER A C 1
ATOM 787 O O . SER A 1 95 ? 5.321 -8.747 9.432 1.00 72.00 95 SER A O 1
ATOM 789 N N . ASN A 1 96 ? 7.120 -7.708 10.229 1.00 85.56 96 ASN A N 1
ATOM 790 C CA . ASN A 1 96 ? 6.852 -8.085 11.624 1.00 85.56 96 ASN A CA 1
ATOM 791 C C . ASN A 1 96 ? 5.624 -7.365 12.227 1.00 85.56 96 ASN A C 1
ATOM 793 O O . ASN A 1 96 ? 5.327 -7.523 13.411 1.00 85.56 96 ASN A O 1
ATOM 797 N N . LEU A 1 97 ? 4.896 -6.578 11.428 1.00 93.00 97 LEU A N 1
ATOM 798 C CA . LEU A 1 97 ? 3.752 -5.790 11.869 1.00 93.00 97 LEU A CA 1
ATOM 799 C C . LEU A 1 97 ? 2.591 -6.674 12.351 1.00 93.00 97 LEU A C 1
ATOM 801 O O . LEU A 1 97 ? 1.944 -6.329 13.337 1.00 93.00 97 LEU A O 1
ATOM 805 N N . TYR A 1 98 ? 2.359 -7.831 11.715 1.00 95.56 98 TYR A N 1
ATOM 806 C CA . TYR A 1 98 ? 1.317 -8.780 12.136 1.00 95.56 98 TYR A CA 1
ATOM 807 C C . TYR A 1 98 ? 1.490 -9.205 13.602 1.00 95.56 98 TYR A C 1
ATOM 809 O O . TYR A 1 98 ? 0.523 -9.231 14.367 1.00 95.56 98 TYR A O 1
ATOM 817 N N . VAL A 1 99 ? 2.730 -9.502 14.005 1.00 95.56 99 VAL A N 1
ATOM 818 C CA . VAL A 1 99 ? 3.057 -9.929 15.372 1.00 95.56 99 VAL A CA 1
ATOM 819 C C . VAL A 1 99 ? 2.818 -8.787 16.358 1.00 95.56 99 VAL A C 1
ATOM 821 O O . VAL A 1 99 ? 2.107 -8.987 17.342 1.00 95.56 99 VAL A O 1
ATOM 824 N N . SER A 1 100 ? 3.330 -7.584 16.071 1.00 96.12 100 SER A N 1
ATOM 825 C CA . SER A 1 100 ? 3.112 -6.400 16.918 1.00 96.12 100 SER A CA 1
ATOM 826 C C . SER A 1 100 ? 1.626 -6.115 17.145 1.00 96.12 100 SER A C 1
ATOM 828 O O . SER A 1 100 ? 1.211 -5.878 18.278 1.00 96.12 100 SER A O 1
ATOM 830 N N . ILE A 1 101 ? 0.814 -6.173 16.082 1.00 97.75 101 ILE A N 1
ATOM 831 C CA . ILE A 1 101 ? -0.632 -5.942 16.182 1.00 97.75 101 ILE A CA 1
ATOM 832 C C . ILE A 1 101 ? -1.303 -7.056 16.988 1.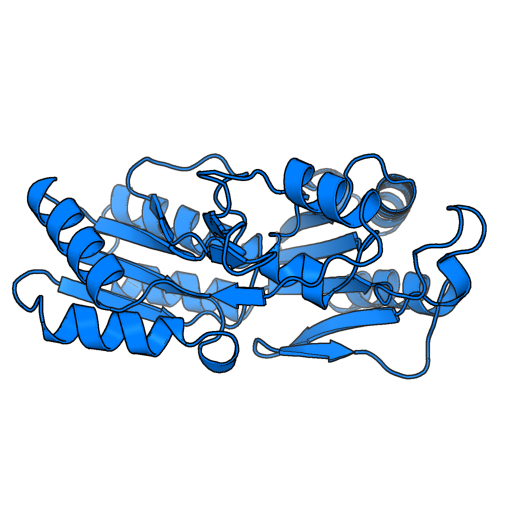00 97.75 101 ILE A C 1
ATOM 834 O O . ILE A 1 101 ? -2.123 -6.764 17.852 1.00 97.75 101 ILE A O 1
ATOM 838 N N . SER A 1 102 ? -0.942 -8.320 16.758 1.00 97.19 102 SER A N 1
ATOM 839 C CA . SER A 1 102 ? -1.530 -9.454 17.486 1.00 97.19 102 SER A CA 1
ATOM 840 C C . SER A 1 102 ? -1.307 -9.347 18.999 1.00 97.19 102 SER A C 1
ATOM 842 O O . SER A 1 102 ? -2.234 -9.577 19.776 1.00 97.19 102 SER A O 1
ATOM 844 N N . ILE A 1 103 ? -0.102 -8.943 19.419 1.00 97.56 103 ILE A N 1
ATOM 845 C CA . ILE A 1 103 ? 0.219 -8.700 20.834 1.00 97.56 103 ILE A CA 1
ATOM 846 C C . ILE A 1 103 ? -0.627 -7.542 21.372 1.00 97.56 103 ILE A C 1
ATOM 848 O O . ILE A 1 103 ? -1.317 -7.714 22.377 1.00 97.56 103 ILE A O 1
ATOM 852 N N . ALA A 1 104 ? -0.661 -6.404 20.672 1.00 97.94 104 ALA A N 1
ATOM 853 C CA . ALA A 1 104 ? -1.441 -5.241 21.095 1.00 97.94 104 ALA A CA 1
ATOM 854 C C . ALA A 1 104 ? -2.944 -5.551 21.228 1.00 97.94 104 ALA A C 1
ATOM 856 O O . ALA A 1 104 ? -3.583 -5.128 22.190 1.00 97.94 104 ALA A O 1
ATOM 857 N N . ILE A 1 105 ? -3.516 -6.335 20.309 1.00 97.75 105 ILE A N 1
ATOM 858 C CA . ILE A 1 105 ? -4.914 -6.787 20.392 1.00 97.75 105 ILE A CA 1
ATOM 859 C C . ILE A 1 105 ? -5.135 -7.657 21.635 1.00 97.75 105 ILE A C 1
ATOM 861 O O . ILE A 1 105 ? -6.146 -7.502 22.319 1.00 97.75 105 ILE A O 1
ATOM 865 N N . SER A 1 106 ? -4.194 -8.550 21.962 1.00 96.69 106 SER A N 1
ATOM 866 C CA . SER A 1 106 ? -4.315 -9.430 23.132 1.00 96.69 106 SER A CA 1
ATOM 867 C C . SER A 1 106 ? -4.358 -8.668 24.465 1.00 96.69 106 SER A C 1
ATOM 869 O O . SER A 1 106 ? -4.982 -9.145 25.418 1.00 96.69 106 SER A O 1
ATOM 871 N N . GLU A 1 107 ? -3.758 -7.475 24.510 1.00 94.75 107 GLU A N 1
ATOM 872 C CA . GLU A 1 107 ? -3.737 -6.575 25.669 1.00 94.75 107 GLU A CA 1
ATOM 873 C C . GLU A 1 107 ? -4.957 -5.633 25.729 1.00 94.75 107 GLU A C 1
ATOM 875 O O . GLU A 1 107 ? -5.318 -5.175 26.810 1.00 94.75 107 GLU A O 1
ATOM 880 N N . ASN A 1 108 ? -5.643 -5.387 24.604 1.00 94.12 108 ASN A N 1
ATOM 881 C CA . ASN A 1 108 ? -6.784 -4.463 24.492 1.00 94.12 108 ASN A CA 1
ATOM 882 C C . ASN A 1 108 ? -8.095 -5.211 24.170 1.00 94.12 108 ASN A C 1
ATOM 884 O O . ASN A 1 108 ? -8.707 -5.023 23.119 1.00 94.12 108 ASN A O 1
ATOM 888 N N . LYS A 1 109 ? -8.537 -6.090 25.080 1.00 93.06 109 LYS A N 1
ATOM 889 C CA . LYS A 1 109 ? -9.730 -6.956 24.896 1.00 93.06 109 LYS A CA 1
ATOM 890 C C . LYS A 1 109 ? -11.076 -6.230 25.001 1.00 93.06 109 LYS A C 1
ATOM 892 O O . LYS A 1 109 ? -12.131 -6.831 24.829 1.00 93.06 109 LYS A O 1
ATOM 897 N N . ASP A 1 110 ? -11.041 -4.953 25.340 1.00 93.94 110 ASP A N 1
ATOM 898 C CA . ASP A 1 110 ? -12.175 -4.078 25.613 1.00 93.94 110 ASP A CA 1
ATOM 899 C C . ASP A 1 110 ? -12.628 -3.267 24.383 1.00 93.94 110 ASP A C 1
ATOM 901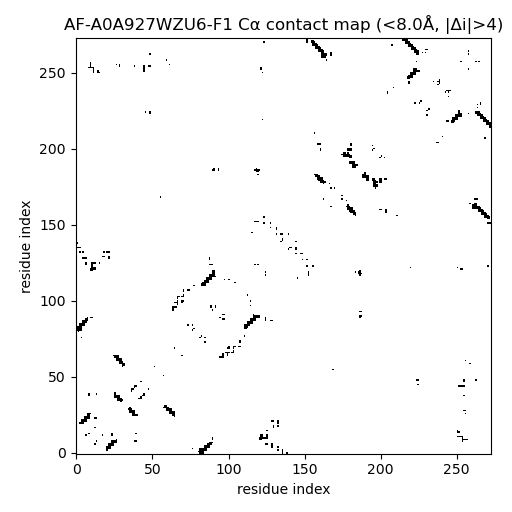 O O . ASP A 1 110 ? -13.442 -2.346 24.521 1.00 93.94 110 ASP A O 1
ATOM 905 N N . ILE A 1 111 ? -12.093 -3.592 23.201 1.00 96.69 111 ILE A N 1
ATOM 906 C CA . ILE A 1 111 ? -12.510 -3.110 21.881 1.00 96.69 111 ILE A CA 1
ATOM 907 C C . ILE A 1 111 ? -12.317 -4.221 20.837 1.00 96.69 111 ILE A C 1
ATOM 909 O O . ILE A 1 111 ? -11.322 -4.945 20.847 1.00 96.69 111 ILE A O 1
ATOM 913 N N . LEU A 1 112 ? -13.273 -4.366 19.917 1.00 96.38 112 LEU A N 1
ATOM 914 C CA . LEU A 1 112 ? -13.209 -5.390 18.873 1.00 96.38 112 LEU A CA 1
ATOM 915 C C . LEU A 1 112 ? -12.145 -5.022 17.836 1.00 96.38 112 LEU A C 1
ATOM 917 O O . LEU A 1 112 ? -12.305 -4.039 17.117 1.00 96.38 112 LEU A O 1
ATOM 921 N N . CYS A 1 113 ? -11.086 -5.820 17.726 1.00 98.12 113 CYS A N 1
ATOM 922 C CA . CYS A 1 113 ? -10.012 -5.602 16.760 1.00 98.12 113 CYS A CA 1
ATOM 923 C C . CYS A 1 113 ? -9.884 -6.783 15.797 1.00 98.12 113 CYS A C 1
ATOM 925 O O . CYS A 1 113 ? -9.892 -7.934 16.226 1.00 98.12 113 CYS A O 1
ATOM 927 N N . HIS A 1 114 ? -9.703 -6.492 14.510 1.00 98.25 114 HIS A N 1
ATOM 928 C CA . HIS A 1 114 ? -9.517 -7.497 13.464 1.00 98.25 114 HIS A CA 1
ATOM 929 C C . HIS A 1 114 ? -8.305 -7.156 12.604 1.00 98.25 114 HIS A C 1
ATOM 931 O O . HIS A 1 114 ? -8.064 -5.985 12.312 1.00 98.25 114 HIS A O 1
ATOM 937 N N . ILE A 1 115 ? -7.554 -8.176 12.188 1.00 98.19 115 ILE A N 1
ATOM 938 C CA . ILE A 1 115 ? -6.432 -8.038 11.256 1.00 98.19 115 ILE A CA 1
ATOM 939 C C . ILE A 1 115 ? -6.835 -8.663 9.925 1.00 98.19 115 ILE A C 1
ATOM 941 O O . ILE A 1 115 ? -7.183 -9.839 9.870 1.00 98.19 115 ILE A O 1
ATOM 945 N N . TYR A 1 116 ? -6.743 -7.885 8.856 1.00 98.31 116 TYR A N 1
ATOM 946 C CA . TYR A 1 116 ? -6.829 -8.343 7.483 1.00 98.31 116 TYR A CA 1
ATOM 947 C C . TYR A 1 116 ? -5.429 -8.336 6.862 1.00 98.31 116 TYR A C 1
ATOM 949 O O . TYR A 1 116 ? -4.819 -7.279 6.679 1.00 98.31 116 TYR A O 1
ATOM 957 N N . ASN A 1 117 ? -4.916 -9.531 6.571 1.00 96.56 117 ASN A N 1
ATOM 958 C CA . ASN A 1 117 ? -3.659 -9.733 5.860 1.00 96.56 117 ASN A CA 1
ATOM 959 C C . ASN A 1 117 ? -3.922 -9.720 4.355 1.00 96.56 117 ASN A C 1
ATOM 961 O O . ASN A 1 117 ? -4.514 -10.666 3.840 1.00 96.56 117 ASN A O 1
ATOM 965 N N . ALA A 1 118 ? -3.477 -8.673 3.669 1.00 96.62 118 ALA A N 1
ATOM 966 C CA . ALA A 1 118 ? -3.614 -8.572 2.227 1.00 96.62 118 ALA A CA 1
ATOM 967 C C . ALA A 1 118 ? -2.324 -9.029 1.543 1.00 96.62 118 ALA A C 1
ATOM 969 O O . ALA A 1 118 ? -1.238 -8.582 1.907 1.00 96.62 118 ALA A O 1
ATOM 970 N N . ASP A 1 119 ? -2.438 -9.820 0.483 1.00 95.38 119 ASP A N 1
ATOM 971 C CA . ASP A 1 119 ? -1.309 -10.275 -0.332 1.00 95.38 119 ASP A CA 1
ATOM 972 C C . ASP A 1 119 ? -0.897 -9.212 -1.367 1.00 95.38 119 ASP A C 1
ATOM 974 O O . ASP A 1 119 ? -0.488 -9.514 -2.487 1.00 95.38 119 ASP A O 1
ATOM 978 N N . THR A 1 120 ? -1.027 -7.936 -0.987 1.00 95.69 120 THR A N 1
ATOM 979 C CA . THR A 1 120 ? -0.742 -6.778 -1.832 1.00 95.69 120 THR A CA 1
ATOM 980 C C . THR A 1 120 ? -0.039 -5.649 -1.078 1.00 95.69 120 THR A C 1
ATOM 982 O O . THR A 1 120 ? -0.068 -5.553 0.148 1.00 95.69 120 THR A O 1
ATOM 985 N N . ILE A 1 121 ? 0.572 -4.739 -1.831 1.00 95.44 121 ILE A N 1
ATOM 986 C CA . ILE A 1 121 ? 1.246 -3.528 -1.349 1.00 95.44 121 ILE A CA 1
ATOM 987 C C . ILE A 1 121 ? 0.782 -2.302 -2.148 1.00 95.44 121 ILE A C 1
ATOM 989 O O . ILE A 1 121 ? 0.080 -2.442 -3.148 1.00 95.44 121 ILE A O 1
ATOM 993 N N . LEU A 1 122 ? 1.207 -1.099 -1.743 1.00 96.44 122 LEU A N 1
ATOM 994 C CA . LEU A 1 122 ? 0.957 0.160 -2.459 1.00 96.44 122 LEU A CA 1
ATOM 995 C C . LEU A 1 122 ? -0.545 0.412 -2.698 1.00 96.44 122 LEU A C 1
ATOM 997 O O . LEU A 1 122 ? -1.366 0.142 -1.820 1.00 96.44 122 LEU A O 1
ATOM 1001 N N . TYR A 1 123 ? -0.915 0.962 -3.857 1.00 97.56 123 TYR A N 1
ATOM 1002 C CA . TYR A 1 123 ? -2.258 1.491 -4.077 1.00 97.56 123 TYR A CA 1
ATOM 1003 C C . TYR A 1 123 ? -3.396 0.480 -3.847 1.00 97.56 123 TYR A C 1
ATOM 1005 O O . TYR A 1 123 ? -4.372 0.877 -3.215 1.00 97.56 123 TYR A O 1
ATOM 1013 N N . PRO A 1 124 ? -3.314 -0.808 -4.244 1.00 97.50 124 PRO A N 1
ATOM 1014 C CA . PRO A 1 124 ? -4.371 -1.761 -3.900 1.00 97.50 124 PRO A CA 1
ATOM 1015 C C . PRO A 1 124 ? -4.590 -1.936 -2.394 1.00 97.50 124 PRO A C 1
ATOM 1017 O O . PRO A 1 124 ? -5.735 -2.022 -1.958 1.00 97.50 124 PRO A O 1
ATOM 1020 N N . LEU A 1 125 ? -3.527 -1.878 -1.584 1.00 97.69 125 LEU A N 1
ATOM 1021 C CA . LEU A 1 125 ? -3.639 -1.909 -0.124 1.00 97.69 125 LEU A CA 1
ATOM 1022 C C . LEU A 1 125 ? -4.342 -0.648 0.417 1.00 97.69 125 LEU A C 1
ATOM 1024 O O . LEU A 1 125 ? -5.188 -0.733 1.307 1.00 97.69 125 LEU A O 1
ATOM 1028 N N . ALA A 1 126 ? -4.041 0.527 -0.148 1.00 98.12 126 ALA A N 1
ATOM 1029 C CA . ALA A 1 126 ? -4.726 1.778 0.198 1.00 98.12 126 ALA A CA 1
ATOM 1030 C C . ALA A 1 126 ? -6.199 1.753 -0.239 1.00 98.12 126 ALA A C 1
ATOM 1032 O O . ALA A 1 126 ? -7.085 2.190 0.498 1.00 98.12 126 ALA A O 1
ATOM 1033 N N . TYR A 1 127 ? -6.472 1.213 -1.428 1.00 98.19 127 TYR A N 1
ATOM 1034 C CA . TYR A 1 127 ? -7.815 1.080 -1.976 1.00 98.19 127 TYR A CA 1
ATOM 1035 C C . TYR A 1 127 ? -8.688 0.174 -1.105 1.00 98.19 127 TYR A C 1
ATOM 1037 O O . TYR A 1 127 ? -9.822 0.544 -0.817 1.00 98.19 127 TYR A O 1
ATOM 1045 N N . MET A 1 128 ? -8.147 -0.939 -0.597 1.00 98.62 128 MET A N 1
ATOM 1046 C CA . MET A 1 128 ? -8.830 -1.792 0.384 1.00 98.62 128 MET A CA 1
ATOM 1047 C C . MET A 1 128 ? -9.270 -1.009 1.630 1.00 98.62 128 MET A C 1
ATOM 1049 O O . MET A 1 128 ? -10.411 -1.145 2.066 1.00 98.62 128 MET A O 1
ATOM 1053 N N . ALA A 1 129 ? -8.415 -0.141 2.178 1.00 98.62 129 ALA A N 1
ATOM 1054 C CA . ALA A 1 129 ? -8.776 0.691 3.329 1.00 98.62 129 ALA A CA 1
ATOM 1055 C C . ALA A 1 129 ? -9.888 1.698 3.011 1.00 98.62 129 ALA A C 1
ATOM 1057 O O . ALA A 1 129 ? -10.816 1.878 3.805 1.00 98.62 129 ALA A O 1
ATOM 1058 N N . ILE A 1 130 ? -9.824 2.332 1.839 1.00 98.44 130 ILE A N 1
ATOM 1059 C CA . ILE A 1 130 ? -10.845 3.281 1.380 1.00 98.44 130 ILE A CA 1
ATOM 1060 C C . ILE A 1 130 ? -12.183 2.570 1.158 1.00 98.44 130 ILE A C 1
ATOM 1062 O O . ILE A 1 130 ? -13.220 3.063 1.606 1.00 98.44 130 ILE A O 1
ATOM 1066 N N . GLU A 1 131 ? -12.163 1.405 0.516 1.00 98.38 131 GLU A N 1
ATOM 1067 C CA . GLU A 1 131 ? -13.354 0.604 0.247 1.00 98.38 131 GLU A CA 1
ATOM 1068 C C . GLU A 1 131 ? -13.994 0.108 1.548 1.00 98.38 131 GLU A C 1
ATOM 1070 O O . GLU A 1 131 ? -15.192 0.309 1.753 1.00 98.38 131 GLU A O 1
ATOM 1075 N N . ALA A 1 132 ? -13.198 -0.431 2.477 1.00 98.62 132 ALA A N 1
ATOM 1076 C CA . ALA A 1 132 ? -13.672 -0.842 3.797 1.00 98.62 132 ALA A CA 1
ATOM 1077 C C . ALA A 1 132 ? -14.350 0.318 4.540 1.00 98.62 132 ALA A C 1
ATOM 1079 O O . ALA A 1 132 ? -15.460 0.164 5.052 1.00 98.62 132 ALA A O 1
ATOM 1080 N N . ASN A 1 133 ? -13.735 1.508 4.553 1.00 98.56 133 ASN A N 1
ATOM 1081 C CA . ASN A 1 133 ? -14.348 2.686 5.166 1.00 98.56 133 ASN A CA 1
ATOM 1082 C C . ASN A 1 133 ? -15.684 3.036 4.499 1.00 98.56 133 ASN A C 1
ATOM 1084 O O . ASN A 1 133 ? -16.664 3.281 5.197 1.00 98.56 133 ASN A O 1
ATOM 1088 N N . ASN A 1 134 ? -15.734 3.053 3.165 1.00 98.06 134 ASN A N 1
ATOM 1089 C CA . ASN A 1 134 ? -16.950 3.374 2.413 1.00 98.06 134 ASN A CA 1
ATOM 1090 C C . ASN A 1 134 ? -18.080 2.369 2.664 1.00 98.06 134 ASN A C 1
ATOM 1092 O O . ASN A 1 134 ? -19.254 2.732 2.620 1.00 98.06 134 ASN A O 1
ATOM 1096 N N . MET A 1 135 ? -17.744 1.106 2.906 1.00 98.38 135 MET A N 1
ATOM 1097 C CA . MET A 1 135 ? -18.711 0.073 3.262 1.00 98.38 135 MET A CA 1
ATOM 1098 C C . MET A 1 135 ? -19.208 0.244 4.699 1.00 98.38 135 MET A C 1
ATOM 1100 O O . MET A 1 135 ? -20.419 0.237 4.924 1.00 98.38 135 MET A O 1
ATOM 1104 N N . PHE A 1 136 ? -18.314 0.486 5.662 1.00 98.31 136 PHE A N 1
ATOM 1105 C CA . PHE A 1 136 ? -18.717 0.741 7.049 1.00 98.31 136 PHE A CA 1
ATOM 1106 C C . PHE A 1 136 ? -19.589 1.993 7.187 1.00 98.31 136 PHE A C 1
ATOM 1108 O O . PHE A 1 136 ? -20.571 1.967 7.927 1.00 98.31 136 PHE A O 1
ATOM 1115 N N . THR A 1 137 ? -19.294 3.075 6.456 1.00 96.69 137 THR A N 1
ATOM 1116 C CA . THR A 1 137 ? -20.133 4.289 6.475 1.00 96.69 137 THR A CA 1
ATOM 1117 C C . THR A 1 137 ? -21.524 4.057 5.886 1.00 96.69 137 THR A C 1
ATOM 1119 O O . THR A 1 137 ? -22.462 4.754 6.263 1.00 96.69 137 THR A O 1
ATOM 1122 N N . LYS A 1 138 ? -21.682 3.052 5.017 1.00 97.50 138 LYS A N 1
ATOM 1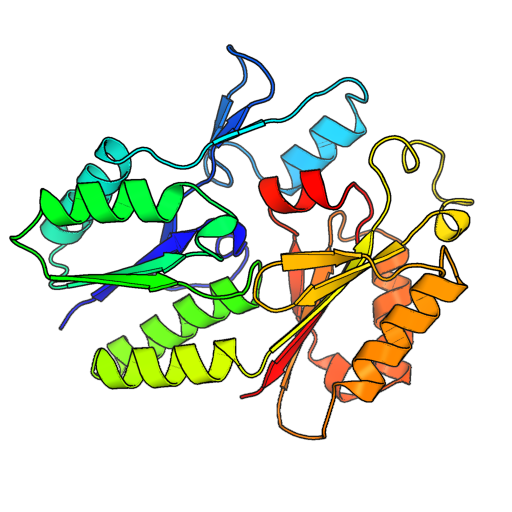123 C CA . LYS A 1 138 ? -22.974 2.587 4.484 1.00 97.50 138 LYS A CA 1
ATOM 1124 C C . LYS A 1 138 ? -23.654 1.526 5.359 1.00 97.50 138 LYS A C 1
ATOM 1126 O O . LYS A 1 138 ? -24.711 1.029 4.987 1.00 97.50 138 LYS A O 1
ATOM 1131 N N . GLY A 1 139 ? -23.071 1.182 6.508 1.00 97.31 139 GLY A N 1
ATOM 1132 C CA . GLY A 1 139 ? -23.641 0.224 7.455 1.00 97.31 139 GLY A CA 1
ATOM 1133 C C . GLY A 1 139 ? -23.351 -1.246 7.147 1.00 97.31 139 GLY A C 1
ATOM 1134 O O . GLY A 1 139 ? -24.006 -2.107 7.727 1.00 97.31 139 GLY A O 1
ATOM 1135 N N . ALA A 1 140 ? -22.390 -1.550 6.266 1.00 98.25 140 ALA A N 1
ATOM 1136 C CA . ALA A 1 140 ? -21.985 -2.931 6.005 1.00 98.25 140 ALA A CA 1
ATOM 1137 C C . ALA A 1 140 ? -21.408 -3.603 7.263 1.00 98.25 140 ALA A C 1
ATOM 1139 O O . ALA A 1 140 ? -20.758 -2.956 8.095 1.00 98.25 140 ALA A O 1
ATOM 1140 N N . SER A 1 141 ? -21.626 -4.915 7.377 1.00 97.88 141 SER A N 1
ATOM 1141 C CA . SER A 1 141 ? -21.025 -5.734 8.429 1.00 97.88 141 SER A CA 1
ATOM 1142 C C . SER A 1 141 ? -19.526 -5.939 8.183 1.00 97.88 141 SER A C 1
ATOM 1144 O O . SER A 1 141 ? -19.035 -5.755 7.067 1.00 97.88 141 SER A O 1
ATOM 1146 N N . LEU A 1 142 ? -18.787 -6.347 9.220 1.00 97.88 142 LEU A N 1
ATOM 1147 C CA . LEU A 1 142 ? -17.384 -6.724 9.054 1.00 97.88 142 LEU A CA 1
ATOM 1148 C C . LEU A 1 142 ? -17.237 -7.880 8.055 1.00 97.88 142 LEU A C 1
ATOM 1150 O O . LEU A 1 142 ? -16.393 -7.791 7.173 1.00 97.88 142 LEU A O 1
ATOM 1154 N N . ASP A 1 143 ? -18.079 -8.910 8.138 1.00 98.19 143 ASP A N 1
ATOM 1155 C CA . ASP A 1 143 ? -18.014 -10.070 7.241 1.00 98.19 143 ASP A CA 1
ATOM 1156 C C . ASP A 1 143 ? -18.185 -9.678 5.769 1.00 98.19 143 ASP A C 1
ATOM 1158 O O . ASP A 1 143 ? -17.482 -10.192 4.898 1.00 98.19 143 ASP A O 1
ATOM 1162 N N . ASP A 1 144 ? -19.086 -8.738 5.474 1.00 98.56 144 ASP A N 1
ATOM 1163 C CA . ASP A 1 144 ? -19.271 -8.231 4.111 1.00 98.56 144 ASP A CA 1
ATOM 1164 C C . ASP A 1 144 ? -18.058 -7.427 3.639 1.00 98.56 144 ASP A C 1
ATOM 1166 O O . ASP A 1 144 ? -17.644 -7.554 2.484 1.00 98.56 144 ASP A O 1
ATOM 1170 N N . VAL A 1 145 ? -17.450 -6.641 4.535 1.00 98.75 145 VAL A N 1
ATOM 1171 C CA . VAL A 1 145 ? -16.189 -5.946 4.252 1.00 98.75 145 VAL A CA 1
ATOM 1172 C C . VAL A 1 145 ? -15.083 -6.953 3.950 1.00 98.75 145 VAL A C 1
ATOM 1174 O O . VAL A 1 145 ? -14.435 -6.818 2.918 1.00 98.75 145 VAL A O 1
ATOM 1177 N N . ILE A 1 146 ? -14.896 -7.992 4.770 1.00 98.69 146 ILE A N 1
ATOM 1178 C CA . ILE A 1 146 ? -13.864 -9.016 4.542 1.00 98.69 146 ILE A CA 1
ATOM 1179 C C . ILE A 1 146 ? -14.064 -9.707 3.190 1.00 98.69 146 ILE A C 1
ATOM 1181 O O . ILE A 1 146 ? -13.116 -9.781 2.414 1.00 98.69 146 ILE A O 1
ATOM 1185 N N . LYS A 1 147 ? -15.296 -10.100 2.833 1.00 98.69 147 LYS A N 1
ATOM 1186 C CA . LYS A 1 147 ? -15.593 -10.673 1.504 1.00 98.69 147 LYS A CA 1
ATOM 1187 C C . LYS A 1 147 ? -15.202 -9.733 0.362 1.00 98.69 147 LYS A C 1
ATOM 1189 O O . LYS A 1 147 ? -14.702 -10.184 -0.670 1.00 98.69 147 LYS A O 1
ATOM 1194 N N . ARG A 1 148 ? -15.430 -8.424 0.521 1.00 98.38 148 ARG A N 1
ATOM 1195 C CA . ARG A 1 148 ? -15.016 -7.426 -0.473 1.00 98.38 148 ARG A CA 1
ATOM 1196 C C . ARG A 1 148 ? -13.497 -7.312 -0.554 1.00 98.38 148 ARG A C 1
ATOM 1198 O O . ARG A 1 148 ? -12.959 -7.258 -1.659 1.00 98.38 148 ARG A O 1
ATOM 1205 N N . LEU A 1 149 ? -12.809 -7.285 0.583 1.00 98.69 149 LEU A N 1
ATOM 1206 C CA . LEU A 1 149 ? -11.350 -7.228 0.603 1.00 98.69 149 LEU A CA 1
ATOM 1207 C C . LEU A 1 149 ? -10.739 -8.486 -0.026 1.00 98.69 149 LEU A C 1
ATOM 1209 O O . LEU A 1 149 ? -9.815 -8.353 -0.827 1.00 98.69 149 LEU A O 1
ATOM 1213 N N . ASP A 1 150 ? -11.302 -9.670 0.235 1.00 98.50 150 ASP A N 1
ATOM 1214 C CA . ASP A 1 150 ? -10.882 -10.939 -0.375 1.00 98.50 150 ASP A CA 1
ATOM 1215 C C . ASP A 1 150 ? -11.022 -10.904 -1.898 1.00 98.50 150 ASP A C 1
ATOM 1217 O O . ASP A 1 150 ? -10.148 -11.386 -2.625 1.00 98.50 150 ASP A O 1
ATOM 1221 N N . PHE A 1 151 ? -12.116 -10.319 -2.397 1.00 98.12 151 PHE A N 1
ATOM 1222 C CA . PHE A 1 151 ? -12.308 -10.118 -3.828 1.00 98.12 151 PHE A CA 1
ATOM 1223 C C . PHE A 1 151 ? -11.203 -9.233 -4.410 1.00 98.12 151 PHE A C 1
ATOM 1225 O O . PHE A 1 151 ? -10.563 -9.639 -5.377 1.00 98.12 151 PHE A O 1
ATOM 1232 N N . ILE A 1 152 ? -10.927 -8.074 -3.804 1.00 97.94 152 ILE A N 1
ATOM 1233 C CA . ILE A 1 152 ? -9.859 -7.168 -4.258 1.00 97.94 152 ILE A CA 1
ATOM 1234 C C . ILE A 1 152 ? -8.495 -7.877 -4.202 1.00 97.94 152 ILE A C 1
ATOM 1236 O O . ILE A 1 152 ? -7.707 -7.779 -5.139 1.00 97.94 152 ILE A O 1
ATOM 1240 N N . ASN A 1 153 ? -8.230 -8.642 -3.139 1.00 97.06 153 ASN A N 1
ATOM 1241 C CA . ASN A 1 153 ? -6.970 -9.361 -2.945 1.00 97.06 153 ASN A CA 1
ATOM 1242 C C . ASN A 1 153 ? -6.722 -10.391 -4.050 1.00 97.06 153 ASN A C 1
ATOM 1244 O O . ASN A 1 153 ? -5.602 -10.528 -4.522 1.00 97.06 153 ASN A O 1
ATOM 1248 N N . LYS A 1 154 ? -7.775 -11.068 -4.514 1.00 96.25 154 LYS A N 1
ATOM 1249 C CA . LYS A 1 154 ? -7.692 -12.056 -5.602 1.00 96.25 154 LYS A CA 1
ATOM 1250 C C . LYS A 1 154 ? -7.759 -11.445 -7.000 1.00 96.25 154 LYS A C 1
ATOM 1252 O O . LYS A 1 154 ? -7.435 -12.124 -7.965 1.00 96.25 154 LYS A O 1
ATOM 1257 N N . ASN A 1 155 ? -8.222 -10.203 -7.122 1.00 96.06 155 ASN A N 1
ATOM 1258 C CA . ASN A 1 155 ? 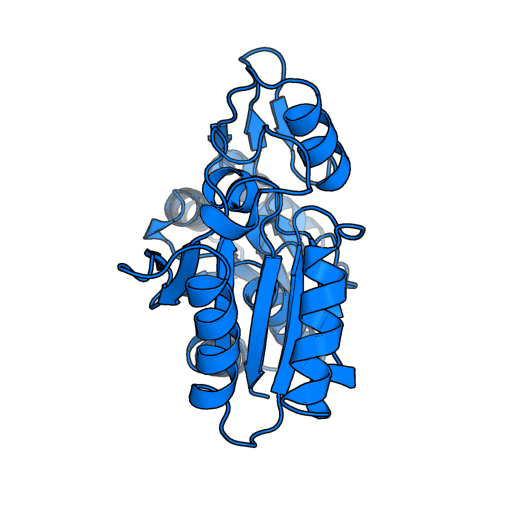-8.524 -9.571 -8.404 1.00 96.06 155 ASN A CA 1
ATOM 1259 C C . ASN A 1 155 ? -7.795 -8.226 -8.551 1.00 96.06 155 ASN A C 1
ATOM 1261 O O . ASN A 1 155 ? -8.396 -7.190 -8.844 1.00 96.06 155 ASN A O 1
ATOM 1265 N N . HIS A 1 156 ? -6.481 -8.249 -8.362 1.00 96.31 156 HIS A N 1
ATOM 1266 C CA . HIS A 1 156 ? -5.599 -7.133 -8.675 1.00 96.31 156 HIS A CA 1
ATOM 1267 C C . HIS A 1 156 ? -4.332 -7.652 -9.355 1.00 96.31 156 HIS A C 1
ATOM 1269 O O . HIS A 1 156 ? -3.973 -8.818 -9.216 1.00 96.31 156 HIS A O 1
ATOM 1275 N N . PHE A 1 157 ? -3.644 -6.767 -10.067 1.00 96.38 157 PHE A N 1
ATOM 1276 C CA . PHE A 1 157 ? -2.364 -7.061 -10.696 1.00 96.38 157 PHE A CA 1
ATOM 1277 C C . PHE A 1 157 ? -1.413 -5.885 -10.497 1.00 96.38 157 PHE A C 1
ATOM 1279 O O . PHE A 1 157 ? -1.829 -4.729 -10.619 1.00 96.38 157 PHE A O 1
ATOM 1286 N N . ILE A 1 158 ? -0.140 -6.165 -10.201 1.00 96.62 158 ILE A N 1
ATOM 1287 C CA . ILE A 1 158 ? 0.917 -5.149 -10.135 1.00 96.62 158 ILE A CA 1
ATOM 1288 C C . ILE A 1 158 ? 2.205 -5.691 -10.746 1.00 96.62 158 ILE A C 1
ATOM 1290 O O . ILE A 1 158 ? 2.704 -6.749 -10.356 1.00 96.62 158 ILE A O 1
ATOM 1294 N N . CYS A 1 159 ? 2.805 -4.904 -11.634 1.00 96.19 159 CYS A N 1
ATOM 1295 C CA . CYS A 1 159 ? 4.145 -5.149 -12.143 1.00 96.19 159 CYS A CA 1
ATOM 1296 C C . CYS A 1 159 ? 5.003 -3.881 -12.104 1.00 96.19 159 CYS A C 1
ATOM 1298 O O . CYS A 1 159 ? 4.513 -2.751 -12.076 1.00 96.19 159 CYS A O 1
ATOM 1300 N N . PHE A 1 160 ? 6.317 -4.076 -12.079 1.00 95.69 160 PHE A N 1
ATOM 1301 C CA . PHE A 1 160 ? 7.311 -3.029 -11.899 1.00 95.69 160 PHE A CA 1
ATOM 1302 C C . PHE A 1 160 ? 8.445 -3.187 -12.894 1.00 95.69 160 PHE A C 1
ATOM 1304 O O . PHE A 1 160 ? 8.943 -4.291 -13.111 1.00 95.69 160 PHE A O 1
ATOM 1311 N N . PHE A 1 161 ? 8.933 -2.068 -13.415 1.00 93.19 161 PHE A N 1
ATOM 1312 C CA . PHE A 1 161 ? 10.225 -1.988 -14.074 1.00 93.19 161 PHE A CA 1
ATOM 1313 C C . PHE A 1 161 ? 11.213 -1.312 -13.128 1.00 93.19 161 PHE A C 1
ATOM 1315 O O . PHE A 1 161 ? 11.082 -0.135 -12.797 1.00 93.19 161 PHE A O 1
ATOM 1322 N N . THR A 1 162 ? 12.178 -2.096 -12.659 1.00 90.06 162 THR A N 1
ATOM 1323 C CA . THR A 1 162 ? 13.033 -1.781 -11.509 1.00 90.06 162 THR A CA 1
ATOM 1324 C C . THR A 1 162 ? 14.499 -1.702 -11.903 1.00 90.06 162 THR A C 1
ATOM 1326 O O . THR A 1 162 ? 14.954 -2.429 -12.791 1.00 90.06 162 THR A O 1
ATOM 1329 N N . HIS A 1 163 ? 15.279 -0.889 -11.192 1.00 82.88 163 HIS A N 1
ATOM 1330 C CA . HIS A 1 163 ? 16.730 -0.805 -11.370 1.00 82.88 163 HIS A CA 1
ATOM 1331 C C . HIS A 1 163 ? 17.436 -0.997 -10.037 1.00 82.88 163 HIS A C 1
ATOM 1333 O O . HIS A 1 163 ? 17.115 -0.332 -9.057 1.00 82.88 163 HIS A O 1
ATOM 1339 N N . LYS A 1 164 ? 18.474 -1.841 -9.998 1.00 73.50 164 LYS A N 1
ATOM 1340 C CA . LYS A 1 164 ? 19.287 -1.980 -8.784 1.00 73.50 164 LYS A CA 1
ATOM 1341 C C . LYS A 1 164 ? 19.867 -0.629 -8.370 1.00 73.50 164 LYS A C 1
ATOM 1343 O O . LYS A 1 164 ? 20.417 0.095 -9.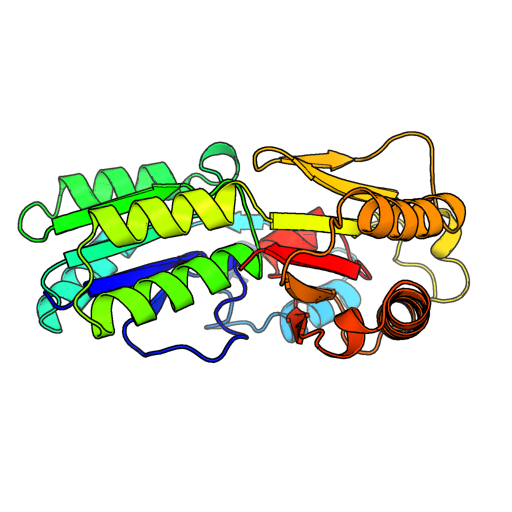199 1.00 73.50 164 LYS A O 1
ATOM 1348 N N . TYR A 1 165 ? 19.859 -0.364 -7.065 1.00 66.94 165 TYR A N 1
ATOM 1349 C CA . TYR A 1 165 ? 20.324 0.895 -6.478 1.00 66.94 165 TYR A CA 1
ATOM 1350 C C . TYR A 1 165 ? 21.740 1.321 -6.887 1.00 66.94 165 TYR A C 1
ATOM 1352 O O . TYR A 1 165 ? 22.019 2.512 -6.992 1.00 66.94 165 TYR A O 1
ATOM 1360 N N . ASN A 1 166 ? 22.643 0.367 -7.121 1.00 61.84 166 ASN A N 1
ATOM 1361 C CA . ASN A 1 166 ? 24.022 0.654 -7.527 1.00 61.84 166 ASN A CA 1
ATOM 1362 C C . ASN A 1 166 ? 24.165 0.893 -9.040 1.00 61.84 166 ASN A C 1
ATOM 1364 O O . ASN A 1 166 ? 25.138 1.500 -9.476 1.00 61.84 166 ASN A O 1
ATOM 1368 N N . GLU A 1 167 ? 23.21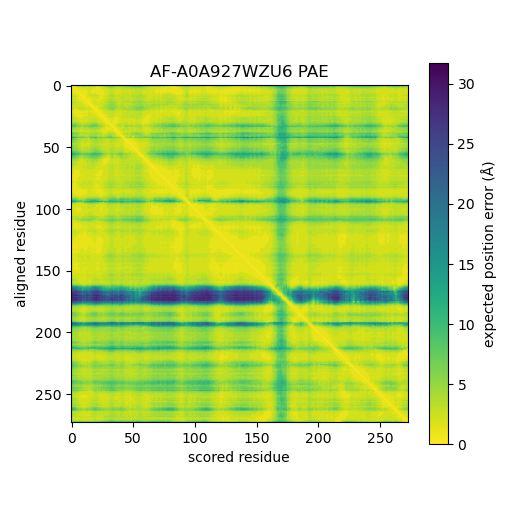1 0.423 -9.846 1.00 56.31 167 GLU A N 1
ATOM 1369 C CA . GLU A 1 167 ? 23.280 0.421 -11.312 1.00 56.31 167 GLU A CA 1
ATOM 1370 C C . GLU A 1 167 ? 22.598 1.640 -11.947 1.00 56.31 167 GLU A C 1
ATOM 1372 O O . GLU A 1 167 ? 22.971 2.045 -13.044 1.00 56.31 167 GLU A O 1
ATOM 1377 N N . SER A 1 168 ? 21.647 2.250 -11.244 1.00 51.59 168 SER A N 1
ATOM 1378 C CA . SER A 1 168 ? 20.857 3.421 -11.654 1.00 51.59 168 SER A CA 1
ATOM 1379 C C . SER A 1 168 ? 21.526 4.777 -11.380 1.00 51.59 168 SER A C 1
ATOM 1381 O O . SER A 1 168 ? 20.957 5.821 -11.689 1.00 51.59 168 SER A O 1
ATOM 1383 N N . ARG A 1 169 ? 22.742 4.782 -10.813 1.00 52.88 169 ARG A N 1
ATOM 1384 C CA . ARG A 1 169 ? 23.494 5.988 -10.393 1.00 52.88 169 ARG A CA 1
ATOM 1385 C C . ARG A 1 169 ? 24.244 6.708 -11.522 1.00 52.88 169 ARG A C 1
ATOM 1387 O O . ARG A 1 169 ? 24.914 7.709 -11.249 1.00 52.88 169 ARG A O 1
ATOM 1394 N N . LEU A 1 170 ? 24.170 6.189 -12.749 1.00 46.38 170 LEU A N 1
ATOM 1395 C CA . LEU A 1 170 ? 24.744 6.775 -13.963 1.00 46.38 170 LEU A CA 1
ATOM 1396 C C . LEU A 1 170 ? 23.641 7.498 -14.749 1.00 46.38 170 LEU A C 1
ATOM 1398 O O . LEU A 1 170 ? 22.488 7.076 -14.724 1.00 46.38 170 LEU A O 1
ATOM 1402 N N . ALA A 1 171 ? 23.994 8.609 -15.396 1.00 46.28 171 ALA A N 1
ATOM 1403 C CA . ALA A 1 171 ? 23.062 9.544 -16.021 1.00 46.28 171 ALA A CA 1
ATOM 1404 C C . ALA A 1 171 ? 21.989 8.879 -16.912 1.00 46.28 171 ALA A C 1
ATOM 1406 O O . ALA A 1 171 ? 22.240 7.908 -17.628 1.00 46.28 171 ALA A O 1
ATOM 1407 N N . PHE A 1 172 ? 20.804 9.487 -16.860 1.00 48.59 172 PHE A N 1
ATOM 1408 C CA . PHE A 1 172 ? 19.501 9.112 -17.414 1.00 48.59 172 PHE A CA 1
ATOM 1409 C C . PHE A 1 172 ? 19.501 8.485 -18.836 1.00 48.59 172 PHE A C 1
ATOM 1411 O O . PHE A 1 172 ? 18.708 7.586 -19.108 1.00 48.59 172 PHE A O 1
ATOM 1418 N N . ASN A 1 173 ? 20.461 8.814 -19.706 1.00 47.84 173 ASN A N 1
ATOM 1419 C CA . ASN A 1 173 ? 20.449 8.407 -21.121 1.00 47.84 173 ASN A CA 1
ATOM 1420 C C . ASN A 1 173 ? 20.943 6.977 -21.447 1.00 47.84 173 ASN A C 1
ATOM 1422 O O . ASN A 1 173 ? 21.008 6.621 -22.622 1.00 47.84 173 ASN A O 1
ATOM 1426 N N . LYS A 1 174 ? 21.301 6.126 -20.469 1.00 48.06 174 LYS A N 1
ATOM 1427 C CA . LYS A 1 174 ? 21.760 4.736 -20.748 1.00 48.06 174 LYS A CA 1
ATOM 1428 C C . LYS A 1 174 ? 21.062 3.632 -19.934 1.00 48.06 174 LYS A C 1
ATOM 1430 O O . LYS A 1 174 ? 21.415 2.459 -20.079 1.00 48.06 174 LYS A O 1
ATOM 1435 N N . ASN A 1 175 ? 20.064 3.973 -19.114 1.00 54.28 175 ASN A N 1
ATOM 1436 C CA . ASN A 1 175 ? 19.580 3.100 -18.034 1.00 54.28 175 ASN A CA 1
ATOM 1437 C C . ASN A 1 175 ? 18.499 2.085 -18.411 1.00 54.28 175 ASN A C 1
ATOM 1439 O O . ASN A 1 175 ? 18.218 1.215 -17.586 1.00 54.28 175 ASN A O 1
ATOM 1443 N N . TYR A 1 176 ? 17.968 2.093 -19.642 1.00 63.41 176 TYR A N 1
ATOM 1444 C CA . TYR A 1 176 ? 17.157 0.961 -20.093 1.00 63.41 176 TYR A CA 1
ATOM 1445 C C . TYR A 1 176 ? 17.952 -0.328 -19.894 1.00 63.41 176 TYR A C 1
ATOM 1447 O O . TYR A 1 176 ? 17.499 -1.176 -19.153 1.00 63.41 176 TYR A O 1
ATOM 1455 N N . LYS A 1 177 ? 19.194 -0.437 -20.384 1.00 63.16 177 LYS A N 1
ATOM 1456 C CA . LYS A 1 177 ? 19.964 -1.699 -20.493 1.00 63.16 177 LYS A CA 1
ATOM 1457 C C . LYS A 1 177 ? 19.985 -2.643 -19.272 1.00 63.16 177 LYS A C 1
ATOM 1459 O O . LYS A 1 177 ? 20.256 -3.825 -19.459 1.00 63.16 177 LYS A O 1
ATOM 1464 N N . LYS A 1 178 ? 19.747 -2.164 -18.047 1.00 77.69 178 LYS A N 1
ATOM 1465 C CA . LYS A 1 178 ? 19.815 -2.977 -16.820 1.00 77.69 178 LYS A CA 1
ATOM 1466 C C . LYS A 1 178 ? 18.491 -3.171 -16.080 1.00 77.69 178 LYS A C 1
ATOM 1468 O O . LYS A 1 178 ? 18.468 -3.979 -15.153 1.00 77.69 178 LYS A O 1
ATOM 1473 N N . GLY A 1 179 ? 17.424 -2.466 -16.462 1.00 85.94 179 GLY A N 1
ATOM 1474 C CA . GLY A 1 179 ? 16.139 -2.575 -15.771 1.00 85.94 179 GLY A CA 1
ATOM 1475 C C . GLY A 1 179 ? 15.573 -3.995 -15.837 1.00 85.94 179 GLY A C 1
ATOM 1476 O O . GLY A 1 179 ? 15.813 -4.702 -16.815 1.00 85.94 179 GLY A O 1
ATOM 1477 N N . LYS A 1 180 ? 14.866 -4.425 -14.795 1.00 90.75 180 LYS A N 1
ATOM 1478 C CA . LYS A 1 180 ? 14.262 -5.759 -14.673 1.00 90.75 180 LYS A CA 1
ATOM 1479 C C . LYS A 1 180 ? 12.777 -5.647 -14.382 1.00 90.75 180 LYS A C 1
ATOM 1481 O O . LYS A 1 180 ? 12.369 -4.727 -13.674 1.00 90.75 180 LYS A O 1
ATOM 1486 N N . VAL A 1 181 ? 12.008 -6.624 -14.849 1.00 93.50 181 VAL A N 1
ATOM 1487 C CA . VAL A 1 181 ? 10.594 -6.735 -14.492 1.00 93.50 181 VAL A CA 1
ATOM 1488 C C . VAL A 1 181 ? 10.454 -7.480 -13.176 1.00 93.50 181 VAL A C 1
ATOM 1490 O O . VAL A 1 181 ? 11.073 -8.529 -12.983 1.00 93.50 181 VAL A O 1
ATOM 1493 N N . LYS A 1 182 ? 9.634 -6.935 -12.286 1.00 94.75 182 LYS A N 1
ATOM 1494 C CA . LYS A 1 182 ? 9.112 -7.655 -11.133 1.00 94.75 182 LYS A CA 1
ATOM 1495 C C . LYS A 1 182 ? 7.596 -7.673 -11.180 1.00 94.75 182 LYS A C 1
ATOM 1497 O O . LYS A 1 182 ? 6.997 -6.713 -11.653 1.00 94.75 182 LYS A O 1
ATOM 1502 N N . VAL A 1 183 ? 7.000 -8.731 -10.667 1.00 94.75 183 VAL A N 1
ATOM 1503 C CA . VAL A 1 183 ? 5.555 -8.875 -10.481 1.00 94.75 183 VAL A CA 1
ATOM 1504 C C . VAL A 1 183 ? 5.289 -9.163 -9.013 1.00 94.75 183 VAL A C 1
ATOM 1506 O O . VAL A 1 183 ? 6.161 -9.694 -8.322 1.00 94.75 183 VAL A O 1
ATOM 1509 N N . LEU A 1 184 ? 4.131 -8.734 -8.525 1.00 94.12 184 LEU A N 1
ATOM 1510 C CA . LEU A 1 184 ? 3.670 -9.109 -7.198 1.00 94.12 184 LEU A CA 1
ATOM 1511 C C . LEU A 1 184 ? 2.820 -10.373 -7.326 1.00 94.12 184 LEU A C 1
ATOM 1513 O O . LEU A 1 184 ? 1.728 -10.318 -7.881 1.00 94.12 184 LEU A O 1
ATOM 1517 N N . GLU A 1 185 ? 3.332 -11.496 -6.835 1.00 90.81 185 GLU A N 1
ATOM 1518 C CA . GLU A 1 185 ? 2.662 -12.798 -6.880 1.00 90.81 185 GLU A CA 1
ATOM 1519 C C . GLU A 1 185 ? 2.504 -13.322 -5.454 1.00 90.81 185 GLU A C 1
ATOM 1521 O O . GLU A 1 185 ? 3.493 -13.468 -4.742 1.00 90.81 185 GLU A O 1
ATOM 1526 N N . ASN A 1 186 ? 1.266 -13.588 -5.023 1.00 86.81 186 ASN A N 1
ATOM 1527 C CA . ASN A 1 186 ? 0.953 -14.098 -3.679 1.00 86.81 186 ASN A CA 1
ATOM 1528 C C . ASN A 1 186 ? 1.645 -13.310 -2.546 1.00 86.81 186 ASN A C 1
ATOM 1530 O O . ASN A 1 186 ? 2.162 -13.891 -1.596 1.00 86.81 186 ASN A O 1
ATOM 1534 N N . GLY A 1 187 ? 1.699 -11.980 -2.670 1.00 87.00 187 GLY A N 1
ATOM 1535 C CA . GLY A 1 187 ? 2.347 -11.109 -1.690 1.00 87.00 187 GLY A CA 1
ATOM 1536 C C . GLY A 1 187 ? 3.871 -10.990 -1.811 1.00 87.00 187 GLY A C 1
ATOM 1537 O O . GLY A 1 187 ? 4.479 -10.235 -1.053 1.00 87.00 187 GLY A O 1
ATOM 1538 N N . GLU A 1 188 ? 4.511 -11.650 -2.776 1.00 89.25 188 GLU A N 1
ATOM 1539 C CA . GLU A 1 188 ? 5.963 -11.606 -2.965 1.00 89.25 188 GLU A CA 1
ATOM 1540 C C . GLU A 1 188 ? 6.380 -10.893 -4.256 1.00 89.25 188 GLU A C 1
ATOM 1542 O O . GLU A 1 188 ? 5.764 -11.023 -5.312 1.00 89.25 188 GLU A O 1
ATOM 1547 N N . LEU A 1 189 ? 7.476 -10.127 -4.186 1.00 90.50 189 LEU A N 1
ATOM 1548 C CA . LEU A 1 189 ? 8.061 -9.461 -5.351 1.00 90.50 189 LEU A CA 1
ATOM 1549 C C . LEU A 1 189 ? 8.963 -10.421 -6.135 1.00 90.50 189 LEU A C 1
ATOM 1551 O O . LEU A 1 189 ? 10.182 -10.469 -5.925 1.00 90.50 189 LEU A O 1
ATOM 1555 N N . VAL A 1 190 ? 8.376 -11.119 -7.100 1.00 92.44 190 VAL A N 1
ATOM 1556 C CA . VAL A 1 190 ? 9.074 -12.069 -7.968 1.00 92.44 190 VAL A CA 1
ATOM 1557 C C . VAL A 1 190 ? 9.756 -11.324 -9.112 1.00 92.44 190 VAL A C 1
ATOM 1559 O O . VAL A 1 190 ? 9.163 -10.489 -9.790 1.00 92.44 190 VAL A O 1
ATOM 1562 N N . THR A 1 191 ? 11.045 -11.595 -9.332 1.00 92.06 191 THR A N 1
ATOM 1563 C CA . THR A 1 191 ? 11.782 -11.031 -10.474 1.00 92.06 191 THR A CA 1
ATOM 1564 C C . THR A 1 191 ? 11.653 -11.959 -11.667 1.00 92.06 191 THR A C 1
ATOM 1566 O O . THR A 1 191 ? 12.110 -13.095 -11.602 1.00 92.06 191 THR A O 1
ATOM 1569 N N . LEU A 1 192 ? 11.115 -11.463 -12.780 1.00 90.19 192 LEU A N 1
ATOM 1570 C CA . LEU A 1 192 ? 11.049 -12.250 -14.004 1.00 90.19 192 LEU A CA 1
ATOM 1571 C C . LEU A 1 192 ? 12.443 -12.330 -14.624 1.00 90.19 192 LEU A C 1
ATOM 1573 O O . LEU A 1 192 ? 13.037 -11.319 -15.017 1.00 90.19 192 LEU A O 1
ATOM 1577 N N . GLU A 1 193 ? 12.991 -13.541 -14.664 1.00 75.00 193 GLU A N 1
ATOM 1578 C CA . GLU A 1 193 ? 14.335 -13.776 -15.177 1.00 75.00 193 GLU A CA 1
ATOM 1579 C C . GLU A 1 193 ? 14.417 -13.577 -16.704 1.00 75.00 193 GLU A C 1
ATOM 1581 O O . GLU A 1 193 ? 13.414 -13.484 -17.416 1.00 75.00 193 GLU A O 1
ATOM 1586 N N . ASN A 1 194 ? 15.655 -13.502 -17.202 1.00 72.56 194 ASN A N 1
ATOM 1587 C CA . ASN A 1 194 ? 16.043 -13.531 -18.621 1.00 72.56 194 ASN A CA 1
ATOM 1588 C C . ASN A 1 194 ? 15.849 -12.265 -19.467 1.00 72.56 194 ASN A C 1
ATOM 1590 O O . ASN A 1 194 ? 16.519 -12.139 -20.490 1.00 72.56 194 ASN A O 1
ATOM 1594 N N . GLU A 1 195 ? 15.060 -11.279 -19.040 1.00 79.06 195 GLU A N 1
ATOM 1595 C CA . GLU A 1 195 ? 14.852 -10.059 -19.835 1.00 79.06 195 GLU A CA 1
ATOM 1596 C C . GLU A 1 195 ? 15.238 -8.793 -19.074 1.00 79.06 195 GLU A C 1
ATOM 1598 O O . GLU A 1 195 ? 14.801 -8.543 -17.950 1.00 79.06 195 GLU A O 1
ATOM 1603 N N . ARG A 1 196 ? 16.102 -7.981 -19.696 1.00 84.00 196 ARG A N 1
ATOM 1604 C CA . ARG A 1 196 ? 16.571 -6.714 -19.133 1.00 84.00 196 ARG A CA 1
ATOM 1605 C C . ARG A 1 196 ? 16.438 -5.586 -20.128 1.00 84.00 196 ARG A C 1
ATOM 1607 O O . ARG A 1 196 ? 16.539 -5.780 -21.334 1.00 84.00 196 ARG A O 1
ATOM 1614 N N . GLY A 1 197 ? 16.258 -4.392 -19.601 1.00 85.81 197 GLY A N 1
ATOM 1615 C CA . GLY A 1 197 ? 16.121 -3.178 -20.373 1.00 85.81 197 GLY A CA 1
ATOM 1616 C C . GLY A 1 197 ? 14.952 -3.137 -21.308 1.00 85.81 197 GLY A C 1
ATOM 1617 O O . GLY A 1 197 ? 13.848 -3.394 -20.859 1.00 85.81 197 GLY A O 1
ATOM 1618 N N . LEU A 1 198 ? 15.161 -2.737 -22.562 1.00 86.56 198 LEU A N 1
ATOM 1619 C CA . LEU A 1 198 ? 14.042 -2.564 -23.484 1.00 86.56 198 LEU A CA 1
ATOM 1620 C C . LEU A 1 198 ? 13.226 -3.862 -23.672 1.00 86.56 198 LEU A C 1
ATOM 1622 O O . LEU A 1 198 ? 12.006 -3.767 -23.600 1.00 86.56 198 LEU A O 1
ATOM 1626 N N . PRO A 1 199 ? 13.840 -5.058 -23.822 1.00 88.38 199 PRO A N 1
ATOM 1627 C CA . PRO A 1 199 ? 13.113 -6.328 -23.742 1.00 88.38 199 PRO A CA 1
ATOM 1628 C C . PRO A 1 199 ? 12.258 -6.465 -22.477 1.00 88.38 199 PRO A C 1
ATOM 1630 O O . PRO A 1 199 ? 11.054 -6.661 -22.576 1.00 88.38 199 PRO A O 1
ATOM 1633 N N . GLY A 1 200 ? 12.846 -6.238 -21.296 1.00 89.56 200 GLY A N 1
ATOM 1634 C CA . GLY A 1 200 ? 12.111 -6.298 -20.029 1.00 89.56 200 GLY A CA 1
ATOM 1635 C C . GLY A 1 200 ? 10.960 -5.287 -19.964 1.00 89.56 200 GLY A C 1
ATOM 1636 O O . GLY A 1 200 ? 9.852 -5.629 -19.583 1.00 89.56 200 GL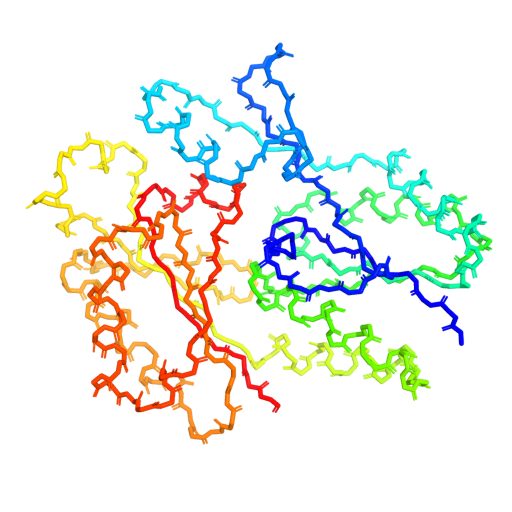Y A O 1
ATOM 1637 N N . TYR A 1 201 ? 11.179 -4.052 -20.402 1.00 90.00 201 TYR A N 1
ATOM 1638 C CA . TYR A 1 201 ? 10.131 -3.036 -20.457 1.00 90.00 201 TYR A CA 1
ATOM 1639 C C . TYR A 1 201 ? 8.975 -3.447 -21.386 1.00 90.00 201 TYR A C 1
ATOM 1641 O O . TYR A 1 201 ? 7.815 -3.372 -20.998 1.00 90.00 201 TYR A O 1
ATOM 1649 N N . LYS A 1 202 ? 9.277 -3.984 -22.575 1.00 90.19 202 LYS A N 1
ATOM 1650 C CA . LYS A 1 202 ? 8.252 -4.532 -23.479 1.00 90.19 202 LYS A CA 1
ATOM 1651 C C . LYS A 1 202 ? 7.510 -5.718 -22.863 1.00 90.19 202 LYS A C 1
ATOM 1653 O O . LYS A 1 202 ? 6.311 -5.860 -23.075 1.00 90.19 202 LYS A O 1
ATOM 1658 N N . LYS A 1 203 ? 8.198 -6.554 -22.083 1.00 91.75 203 LYS A N 1
ATOM 1659 C CA . LYS A 1 203 ? 7.571 -7.642 -21.328 1.00 91.75 203 LYS A CA 1
ATOM 1660 C C . LYS A 1 203 ? 6.619 -7.129 -20.256 1.00 91.75 203 LYS A C 1
ATOM 1662 O O . LYS A 1 203 ? 5.543 -7.693 -20.127 1.00 91.75 203 LYS A O 1
ATOM 1667 N N . LEU A 1 204 ? 6.968 -6.057 -19.542 1.00 93.50 204 LEU A N 1
ATOM 1668 C CA . LEU A 1 204 ? 6.051 -5.400 -18.605 1.00 93.50 204 LEU A CA 1
ATOM 1669 C C . LEU A 1 204 ? 4.746 -4.992 -19.304 1.00 93.50 204 LEU A C 1
ATOM 1671 O O . LEU A 1 204 ? 3.672 -5.322 -18.815 1.00 93.50 204 LEU A O 1
ATOM 1675 N N . LEU A 1 205 ? 4.842 -4.341 -20.467 1.00 92.38 205 LEU A N 1
ATOM 1676 C CA . LEU A 1 205 ? 3.668 -3.944 -21.251 1.00 92.38 205 LEU A CA 1
ATOM 1677 C C . LEU A 1 205 ? 2.840 -5.157 -21.700 1.00 92.38 205 LEU A C 1
ATOM 1679 O O . LEU A 1 205 ? 1.620 -5.153 -21.580 1.00 92.38 205 LEU A O 1
ATOM 1683 N N . LYS A 1 206 ? 3.507 -6.223 -22.157 1.00 92.06 206 LYS A N 1
ATOM 1684 C CA . LYS A 1 206 ? 2.848 -7.466 -22.574 1.00 92.06 206 LYS A CA 1
ATOM 1685 C C . LYS A 1 206 ? 2.121 -8.168 -21.422 1.00 92.06 206 LYS A C 1
ATOM 1687 O O . LYS A 1 206 ? 1.073 -8.752 -21.649 1.00 92.06 206 LYS A O 1
ATOM 1692 N N . LEU A 1 207 ? 2.668 -8.137 -20.206 1.00 93.12 207 LEU A N 1
ATOM 1693 C CA . LEU A 1 207 ? 2.006 -8.736 -19.042 1.00 93.12 207 LEU A CA 1
ATOM 1694 C C . LEU A 1 207 ? 0.681 -8.041 -18.738 1.00 93.12 207 LEU A C 1
ATOM 1696 O O . LEU A 1 207 ? -0.297 -8.719 -18.471 1.00 93.12 207 LEU A O 1
ATOM 1700 N N . LEU A 1 208 ? 0.626 -6.712 -18.836 1.00 90.31 208 LEU A N 1
ATOM 1701 C CA . LEU A 1 208 ? -0.626 -5.978 -18.629 1.00 90.31 208 LEU A CA 1
ATOM 1702 C C . LEU A 1 208 ? -1.697 -6.355 -19.649 1.00 90.31 208 LEU A C 1
ATOM 1704 O O . LEU A 1 208 ? -2.858 -6.457 -19.279 1.00 90.31 208 LEU A O 1
ATOM 1708 N N . ASP A 1 209 ? -1.299 -6.550 -20.905 1.00 87.31 209 ASP A N 1
ATOM 1709 C CA . ASP A 1 209 ? -2.197 -6.959 -21.987 1.00 87.31 209 ASP A CA 1
ATOM 1710 C C . ASP A 1 209 ? -2.715 -8.396 -21.795 1.00 87.31 209 ASP A C 1
ATOM 1712 O O . ASP A 1 209 ? -3.873 -8.677 -22.071 1.00 87.31 209 ASP A O 1
ATOM 1716 N N . ILE A 1 210 ? -1.878 -9.298 -21.265 1.00 90.12 210 ILE A N 1
ATOM 1717 C CA . ILE A 1 210 ? -2.259 -10.691 -20.967 1.00 90.12 210 ILE A CA 1
ATOM 1718 C C . ILE A 1 210 ? -3.191 -10.785 -19.754 1.00 90.12 210 ILE A C 1
ATOM 1720 O O . ILE A 1 210 ? -4.136 -11.567 -19.770 1.00 90.12 210 ILE A O 1
ATOM 1724 N N . GLU A 1 211 ? -2.893 -10.044 -18.689 1.00 90.88 211 GLU A N 1
ATOM 1725 C CA . GLU A 1 211 ? -3.606 -10.152 -17.408 1.00 90.88 211 GLU A CA 1
ATOM 1726 C C . GLU A 1 211 ? -4.952 -9.415 -17.404 1.00 90.88 211 GLU A C 1
ATOM 1728 O O . GLU A 1 211 ? -5.775 -9.620 -16.510 1.00 90.88 211 GLU A O 1
ATOM 1733 N N . TYR A 1 212 ? -5.174 -8.528 -18.374 1.00 88.31 212 TYR A N 1
ATOM 1734 C CA . TYR A 1 212 ? -6.403 -7.760 -18.521 1.00 88.31 212 TYR A CA 1
ATOM 1735 C C . TYR A 1 212 ? -7.464 -8.536 -19.323 1.00 88.31 212 TYR A C 1
ATOM 1737 O O . TYR A 1 212 ? -7.194 -8.996 -20.428 1.00 88.31 212 TYR A O 1
ATOM 1745 N N . ASP A 1 213 ? -8.691 -8.641 -18.793 1.00 86.00 213 ASP A N 1
ATOM 1746 C CA . ASP A 1 213 ? -9.777 -9.465 -19.362 1.00 86.00 213 ASP A CA 1
ATOM 1747 C C . ASP A 1 213 ? -11.111 -8.716 -19.619 1.00 86.00 213 ASP A C 1
ATOM 1749 O O . ASP A 1 213 ? -12.196 -9.284 -19.497 1.00 86.00 213 ASP A O 1
ATOM 1753 N N . ASP A 1 214 ? -11.047 -7.431 -19.988 1.00 83.88 214 ASP A N 1
ATOM 1754 C CA . ASP A 1 214 ? -12.189 -6.546 -20.317 1.00 83.88 214 ASP A CA 1
ATOM 1755 C C . ASP A 1 214 ? -13.174 -6.197 -19.188 1.00 83.88 214 ASP A C 1
ATOM 1757 O O . ASP A 1 214 ? -14.068 -5.359 -19.374 1.00 83.88 214 ASP A O 1
ATOM 1761 N N . ARG A 1 215 ? -12.999 -6.750 -17.984 1.00 90.31 215 ARG A N 1
ATOM 1762 C CA . ARG A 1 215 ? -13.754 -6.309 -16.802 1.00 90.31 215 ARG A CA 1
ATOM 1763 C C . ARG A 1 215 ? -13.454 -4.850 -16.456 1.00 90.31 215 ARG A C 1
ATOM 1765 O O . ARG A 1 215 ? -12.412 -4.288 -16.788 1.00 90.31 215 ARG A O 1
ATOM 1772 N N . GLU A 1 216 ? -14.375 -4.216 -15.730 1.00 92.19 216 GLU A N 1
ATOM 1773 C CA . GLU A 1 216 ? -14.148 -2.853 -15.260 1.00 92.19 216 GLU A CA 1
ATOM 1774 C C . GLU A 1 216 ? -12.987 -2.822 -14.256 1.00 92.19 216 GLU A C 1
ATOM 1776 O O . GLU A 1 216 ? -13.018 -3.496 -13.224 1.00 92.19 216 GLU A O 1
ATOM 1781 N N . ILE A 1 217 ? -11.979 -1.998 -14.549 1.00 94.56 217 ILE A N 1
ATOM 1782 C CA . ILE A 1 217 ? -10.798 -1.842 -13.701 1.00 94.56 217 ILE A CA 1
ATOM 1783 C C . ILE A 1 217 ? -10.629 -0.421 -13.165 1.00 94.56 217 ILE A C 1
ATOM 1785 O O . ILE A 1 217 ? -11.143 0.565 -13.701 1.00 94.56 217 ILE A O 1
ATOM 1789 N N . ILE A 1 218 ? -9.818 -0.320 -12.118 1.00 95.75 218 ILE A N 1
ATOM 1790 C CA . ILE A 1 218 ? -9.198 0.907 -11.629 1.00 95.75 218 ILE A CA 1
ATOM 1791 C C . ILE A 1 218 ? -7.705 0.816 -11.969 1.00 95.75 218 ILE A C 1
ATOM 1793 O O . ILE A 1 218 ? -6.964 0.165 -11.228 1.00 95.75 218 ILE A O 1
ATOM 1797 N N . PRO A 1 219 ? -7.247 1.423 -13.079 1.00 95.94 219 PRO A N 1
ATOM 1798 C CA . PRO A 1 219 ? -5.841 1.388 -13.451 1.00 95.94 219 PRO A CA 1
ATOM 1799 C C . PRO A 1 219 ? -5.042 2.405 -12.631 1.00 95.94 219 PRO A C 1
ATOM 1801 O O . PRO A 1 219 ? -5.519 3.505 -12.324 1.00 95.94 219 PRO A O 1
ATOM 1804 N N . PHE A 1 220 ? -3.804 2.060 -12.299 1.00 97.00 220 PHE A N 1
ATOM 1805 C CA . PHE A 1 220 ? -2.908 2.936 -11.553 1.00 97.00 220 PHE A CA 1
ATOM 1806 C C . PHE A 1 220 ? -1.455 2.793 -12.006 1.00 97.00 220 PHE A C 1
ATOM 1808 O O . PHE A 1 220 ? -1.017 1.732 -12.446 1.00 97.00 220 PHE A O 1
ATOM 1815 N N . LEU A 1 221 ? -0.703 3.880 -11.857 1.00 97.06 221 LEU A N 1
ATOM 1816 C CA . LEU A 1 221 ? 0.730 3.965 -12.110 1.00 97.06 221 LEU A CA 1
ATOM 1817 C C . LEU A 1 221 ? 1.450 4.323 -10.815 1.00 97.06 221 LEU A C 1
ATOM 1819 O O . LEU A 1 221 ? 0.988 5.136 -10.016 1.00 97.06 221 LEU A O 1
ATOM 1823 N N . LEU A 1 222 ? 2.603 3.706 -10.616 1.00 96.69 222 LEU A N 1
ATOM 1824 C CA . LEU A 1 222 ? 3.440 3.839 -9.438 1.00 96.69 222 LEU A CA 1
ATOM 1825 C C . LEU A 1 222 ? 4.794 4.415 -9.841 1.00 96.69 222 LEU A C 1
ATOM 1827 O O . LEU A 1 222 ? 5.365 4.006 -10.851 1.00 96.69 222 LEU A O 1
ATOM 1831 N N . TYR A 1 223 ? 5.335 5.350 -9.065 1.00 93.94 223 TYR A N 1
ATOM 1832 C CA . TYR A 1 223 ? 6.611 5.985 -9.400 1.00 93.94 223 TYR A CA 1
ATOM 1833 C C . TYR A 1 223 ? 7.505 6.232 -8.186 1.00 93.94 223 TYR A C 1
ATOM 1835 O O . TYR A 1 223 ? 7.051 6.527 -7.087 1.00 93.94 223 TYR A O 1
ATOM 1843 N N . THR A 1 224 ? 8.815 6.200 -8.410 1.00 90.06 224 THR A N 1
ATOM 1844 C CA . THR A 1 224 ? 9.816 6.759 -7.472 1.00 90.06 224 THR A CA 1
ATOM 1845 C C . THR A 1 224 ? 10.172 8.215 -7.792 1.00 90.06 224 THR A C 1
ATOM 1847 O O . THR A 1 224 ? 10.743 8.930 -6.974 1.00 90.06 224 THR A O 1
ATOM 1850 N N . SER A 1 225 ? 9.862 8.672 -9.008 1.00 86.75 225 SER A N 1
ATOM 1851 C CA . SER A 1 225 ? 10.043 10.054 -9.447 1.00 86.75 225 SER A CA 1
ATOM 1852 C C . SER A 1 225 ? 8.988 10.391 -10.492 1.00 86.75 225 SER A C 1
ATOM 1854 O O . SER A 1 225 ? 9.044 9.870 -11.609 1.00 86.75 225 SER A O 1
ATOM 1856 N N . LYS A 1 226 ? 8.042 11.267 -10.135 1.00 86.69 226 LYS A N 1
ATOM 1857 C CA . LYS A 1 226 ? 6.893 11.605 -10.989 1.00 86.69 226 LYS A CA 1
ATOM 1858 C C . LYS A 1 226 ? 7.315 12.186 -12.339 1.00 86.69 226 LYS A C 1
ATOM 1860 O O . LYS A 1 226 ? 6.780 11.798 -13.362 1.00 86.69 226 LYS A O 1
ATOM 1865 N N . SER A 1 227 ? 8.315 13.065 -12.340 1.00 83.56 227 SER A N 1
ATOM 1866 C CA . SER A 1 227 ? 8.847 13.744 -13.530 1.00 83.56 227 SER A CA 1
ATOM 1867 C C . SER A 1 227 ? 9.892 12.930 -14.302 1.00 83.56 227 SER A C 1
ATOM 1869 O O . SER A 1 227 ? 10.692 13.486 -15.052 1.00 83.56 227 SER A O 1
ATOM 1871 N N . SER A 1 228 ? 9.973 11.615 -14.076 1.00 83.06 228 SER A N 1
ATOM 1872 C CA . SER A 1 228 ? 10.909 10.793 -14.840 1.00 83.06 228 SER A CA 1
ATOM 1873 C C . SER A 1 228 ? 10.339 10.487 -16.223 1.00 83.06 228 SER A C 1
ATOM 1875 O O . SER A 1 228 ? 9.177 10.127 -16.356 1.00 83.06 228 SER A O 1
ATOM 1877 N N . ARG A 1 229 ? 11.181 10.511 -17.256 1.00 82.25 229 ARG A N 1
ATOM 1878 C CA . ARG A 1 229 ? 10.781 10.110 -18.616 1.00 82.25 229 ARG A CA 1
ATOM 1879 C C . ARG A 1 229 ? 10.241 8.677 -18.702 1.00 82.25 229 ARG A C 1
ATOM 1881 O O . ARG A 1 229 ? 9.537 8.360 -19.645 1.00 82.25 229 ARG A O 1
ATOM 1888 N N . TYR A 1 230 ? 10.592 7.798 -17.756 1.00 84.12 230 TYR A N 1
ATOM 1889 C CA . TYR A 1 230 ? 10.012 6.453 -17.688 1.00 84.12 230 TYR A CA 1
ATOM 1890 C C . TYR A 1 230 ? 8.507 6.504 -17.437 1.00 84.12 230 TYR A C 1
ATOM 1892 O O . TYR A 1 230 ? 7.782 5.697 -17.999 1.00 84.12 230 TYR A O 1
ATOM 1900 N N . VAL A 1 231 ? 8.053 7.449 -16.610 1.00 89.69 231 VAL A N 1
ATOM 1901 C CA . VAL A 1 231 ? 6.630 7.675 -16.356 1.00 89.69 231 VAL A CA 1
ATOM 1902 C C . VAL A 1 231 ? 5.953 8.178 -17.628 1.00 89.69 231 VAL A C 1
ATOM 1904 O O . VAL A 1 231 ? 4.991 7.558 -18.055 1.00 89.69 231 VAL A O 1
ATOM 1907 N N . GLU A 1 232 ? 6.515 9.202 -18.279 1.00 88.25 232 GLU A N 1
ATOM 1908 C CA . GLU A 1 232 ? 5.970 9.742 -19.537 1.00 88.25 232 GLU A CA 1
ATOM 1909 C C . GLU A 1 232 ? 5.852 8.665 -20.630 1.00 88.25 232 GLU A C 1
ATOM 1911 O O . GLU A 1 232 ? 4.805 8.521 -21.251 1.00 88.25 232 GLU A O 1
ATOM 1916 N N . LEU A 1 233 ? 6.910 7.869 -20.834 1.00 88.12 233 LEU A N 1
ATOM 1917 C CA . LEU A 1 233 ? 6.914 6.780 -21.817 1.00 88.12 233 LEU A CA 1
ATOM 1918 C C . LEU A 1 233 ? 5.896 5.690 -21.471 1.00 88.12 233 LEU A C 1
ATOM 1920 O O . LEU A 1 233 ? 5.210 5.191 -22.357 1.00 88.12 233 LEU A O 1
ATOM 1924 N N . LEU A 1 234 ? 5.781 5.334 -20.189 1.00 91.44 234 LEU A N 1
ATOM 1925 C CA . LEU A 1 234 ? 4.803 4.350 -19.747 1.00 91.44 234 LEU A CA 1
ATOM 1926 C C . LEU A 1 234 ? 3.373 4.854 -19.970 1.00 91.44 234 LEU A C 1
ATOM 1928 O O . LEU A 1 234 ? 2.538 4.088 -20.433 1.00 91.44 234 LEU A O 1
ATOM 1932 N N . GLU A 1 235 ? 3.079 6.124 -19.694 1.00 91.75 235 GLU A N 1
ATOM 1933 C CA . GLU A 1 235 ? 1.762 6.706 -19.979 1.00 91.75 235 GLU A CA 1
ATOM 1934 C C . GLU A 1 235 ? 1.434 6.675 -21.480 1.00 91.75 235 GLU A C 1
ATOM 1936 O O . GLU A 1 235 ? 0.346 6.232 -21.852 1.00 91.75 235 GLU A O 1
ATOM 1941 N N . GLU A 1 236 ? 2.374 7.084 -22.341 1.00 90.69 236 GLU A N 1
ATOM 1942 C CA . GLU A 1 236 ? 2.227 7.031 -23.805 1.00 90.69 236 GLU A CA 1
ATOM 1943 C C . GLU A 1 236 ? 1.942 5.596 -24.295 1.00 90.69 236 GLU A C 1
ATOM 1945 O O . GLU A 1 236 ? 0.981 5.371 -25.038 1.00 90.69 236 GLU A O 1
ATOM 1950 N N . ASP A 1 237 ? 2.727 4.615 -23.838 1.00 92.25 237 ASP A N 1
ATOM 1951 C CA . ASP A 1 237 ? 2.604 3.215 -24.259 1.00 92.25 237 ASP A CA 1
ATOM 1952 C C . ASP A 1 237 ? 1.320 2.548 -23.732 1.00 92.25 237 ASP A C 1
ATOM 1954 O O . ASP A 1 237 ? 0.663 1.805 -24.463 1.00 92.25 237 ASP A O 1
ATOM 1958 N N . LEU A 1 238 ? 0.911 2.825 -22.488 1.00 91.56 238 LEU A N 1
ATOM 1959 C CA . LEU A 1 238 ? -0.327 2.276 -21.915 1.00 91.56 238 LEU A CA 1
ATOM 1960 C C . LEU A 1 238 ? -1.569 2.759 -22.665 1.00 91.56 238 LEU A C 1
ATOM 1962 O O . LEU A 1 238 ? -2.492 1.981 -22.909 1.00 91.56 238 LEU A O 1
ATOM 1966 N N . LEU A 1 239 ? -1.589 4.033 -23.065 1.00 89.88 239 LEU A N 1
ATOM 1967 C CA . LEU A 1 239 ? -2.679 4.594 -23.863 1.00 89.88 239 LEU A CA 1
ATOM 1968 C C . LEU A 1 239 ? -2.793 3.941 -25.243 1.00 89.88 239 LEU A C 1
ATOM 1970 O O . LEU A 1 239 ? -3.905 3.833 -25.765 1.00 89.88 239 LEU A O 1
ATOM 1974 N N . ALA A 1 240 ? -1.666 3.513 -25.819 1.00 88.75 240 ALA A N 1
ATOM 1975 C CA . ALA A 1 240 ? -1.634 2.791 -27.085 1.00 88.75 240 ALA A CA 1
ATOM 1976 C C . ALA A 1 240 ? -2.128 1.338 -26.953 1.00 88.75 240 ALA A C 1
ATOM 1978 O O . ALA A 1 240 ? -2.689 0.813 -27.912 1.00 88.75 240 ALA A O 1
ATOM 1979 N N . ILE A 1 241 ? -1.952 0.710 -25.783 1.00 86.12 241 ILE A N 1
ATOM 1980 C CA . ILE A 1 241 ? -2.449 -0.646 -25.493 1.00 86.12 241 ILE A CA 1
ATOM 1981 C C . ILE A 1 241 ? -3.967 -0.635 -25.322 1.00 86.12 241 ILE A C 1
ATOM 1983 O O . ILE A 1 241 ? -4.674 -1.375 -26.002 1.00 86.12 241 ILE A O 1
ATOM 1987 N N . ASN A 1 242 ? -4.486 0.206 -24.422 1.00 84.88 242 ASN A N 1
ATOM 1988 C CA . ASN A 1 242 ? -5.920 0.257 -24.158 1.00 84.88 242 ASN A CA 1
ATOM 1989 C C . ASN A 1 242 ? -6.365 1.657 -23.684 1.00 84.88 242 ASN A C 1
ATOM 1991 O O . ASN A 1 242 ? -5.826 2.186 -22.706 1.00 84.88 242 ASN A O 1
ATOM 1995 N N . PRO A 1 243 ? -7.411 2.258 -24.291 1.00 88.00 243 PRO A N 1
ATOM 1996 C CA . PRO A 1 243 ? -7.955 3.544 -23.856 1.00 88.00 243 PRO A CA 1
ATOM 1997 C C . PRO A 1 243 ? -8.393 3.604 -22.385 1.00 88.00 243 PRO A C 1
ATOM 1999 O O . PRO A 1 243 ? -8.511 4.707 -21.845 1.00 88.00 243 PRO A O 1
ATOM 2002 N N . ILE A 1 244 ? -8.634 2.466 -21.722 1.00 88.25 244 ILE A N 1
ATOM 2003 C CA . ILE A 1 244 ? -8.983 2.405 -20.295 1.00 88.25 244 ILE A CA 1
ATOM 2004 C C . ILE A 1 244 ? -7.917 3.054 -19.406 1.00 88.25 244 ILE A C 1
ATOM 2006 O O . ILE A 1 244 ? -8.254 3.689 -18.402 1.00 88.25 244 ILE A O 1
ATOM 2010 N N . PHE A 1 245 ? -6.648 3.006 -19.823 1.00 88.06 245 PHE A N 1
ATOM 2011 C CA . PHE A 1 245 ? -5.536 3.632 -19.114 1.00 88.06 245 PHE A CA 1
ATOM 2012 C C . PHE A 1 245 ? -5.591 5.168 -19.136 1.00 88.06 245 PHE A C 1
ATOM 2014 O O . PHE A 1 245 ? -4.915 5.798 -18.334 1.00 88.06 245 PHE A O 1
ATOM 2021 N N . LYS A 1 246 ? -6.486 5.806 -19.911 1.00 88.25 246 LYS A N 1
ATOM 2022 C CA . LYS A 1 246 ? -6.788 7.250 -19.762 1.00 88.25 246 LYS A CA 1
ATOM 2023 C C . LYS A 1 246 ? -7.286 7.619 -18.363 1.00 88.25 246 LYS A C 1
ATOM 2025 O O . LYS A 1 246 ? -7.212 8.780 -17.976 1.00 88.25 246 LYS A O 1
ATOM 2030 N N . LYS A 1 247 ? -7.827 6.649 -17.619 1.00 88.69 247 LYS A N 1
ATOM 2031 C CA . LYS A 1 247 ? -8.312 6.827 -16.243 1.00 88.69 247 LYS A CA 1
ATOM 2032 C C . LYS A 1 247 ? -7.226 6.578 -15.190 1.00 88.69 247 LYS A C 1
ATOM 2034 O O . LYS A 1 247 ? -7.572 6.479 -14.011 1.00 88.69 247 LYS A O 1
ATOM 2039 N N . LEU A 1 248 ? -5.955 6.427 -15.589 1.00 91.19 248 LEU A N 1
ATOM 2040 C CA . LEU A 1 248 ? -4.890 6.099 -14.648 1.00 91.19 248 LEU A CA 1
ATOM 2041 C C . LEU A 1 248 ? -4.795 7.145 -13.537 1.00 91.19 248 LEU A C 1
ATOM 2043 O O . LEU A 1 248 ? -4.920 8.352 -13.755 1.00 91.19 248 LEU A O 1
ATOM 2047 N N . LYS A 1 249 ? -4.550 6.665 -12.326 1.00 93.56 249 LYS A N 1
ATOM 2048 C CA . LYS A 1 249 ? -4.127 7.512 -11.214 1.00 93.56 249 LYS A CA 1
ATOM 2049 C C . LYS A 1 249 ? -2.684 7.195 -10.883 1.00 93.56 249 LYS A C 1
ATOM 2051 O O . LYS A 1 249 ? -2.282 6.035 -10.912 1.00 93.56 249 LYS A O 1
ATOM 2056 N N . MET A 1 250 ? -1.912 8.224 -10.572 1.00 95.19 250 MET A N 1
ATOM 2057 C CA . MET A 1 250 ? -0.493 8.080 -10.281 1.00 95.19 250 MET A CA 1
ATOM 2058 C C . MET A 1 250 ? -0.254 8.225 -8.785 1.00 95.19 250 MET A C 1
ATOM 2060 O O . MET A 1 250 ? -0.705 9.203 -8.188 1.00 95.19 250 MET A O 1
ATOM 2064 N N . PHE A 1 251 ? 0.507 7.304 -8.207 1.00 95.31 251 PHE A N 1
ATOM 2065 C CA . PHE A 1 251 ? 0.861 7.325 -6.793 1.00 95.31 251 PHE A CA 1
ATOM 2066 C C . PHE A 1 251 ? 2.363 7.104 -6.611 1.00 95.31 251 PHE A C 1
ATOM 2068 O O . PHE A 1 251 ? 2.980 6.354 -7.375 1.00 95.31 251 PHE A O 1
ATOM 2075 N N . PRO A 1 252 ? 2.987 7.740 -5.612 1.00 94.31 252 PRO A N 1
ATOM 2076 C CA . PRO A 1 252 ? 4.371 7.450 -5.305 1.00 94.31 252 PRO A CA 1
ATOM 2077 C C . PRO A 1 252 ? 4.506 6.046 -4.701 1.00 94.31 252 PRO A C 1
ATOM 2079 O O . PRO A 1 252 ? 3.621 5.544 -4.009 1.00 94.31 252 PRO A O 1
ATOM 2082 N N . ILE A 1 253 ? 5.646 5.412 -4.946 1.00 95.06 253 ILE A N 1
ATOM 2083 C CA . ILE A 1 253 ? 6.047 4.184 -4.264 1.00 95.06 253 ILE A CA 1
ATOM 2084 C C . ILE A 1 253 ? 6.556 4.576 -2.876 1.00 95.06 253 ILE A C 1
ATOM 2086 O O . ILE A 1 253 ? 7.520 5.338 -2.787 1.00 95.06 253 ILE A O 1
ATOM 2090 N N . ALA A 1 254 ? 5.945 4.039 -1.817 1.00 93.19 254 ALA A N 1
ATOM 2091 C CA . ALA A 1 254 ? 6.337 4.317 -0.435 1.00 93.19 254 ALA A CA 1
ATOM 2092 C C . ALA A 1 254 ? 7.832 3.996 -0.183 1.00 93.19 254 ALA A C 1
ATOM 2094 O O . ALA A 1 254 ? 8.335 3.011 -0.741 1.00 93.19 254 ALA A O 1
ATOM 2095 N N . PRO A 1 255 ? 8.557 4.765 0.655 1.00 91.00 255 PRO A N 1
ATOM 2096 C CA . PRO A 1 255 ? 10.010 4.663 0.829 1.00 91.00 255 PRO A CA 1
ATOM 2097 C C . PRO A 1 255 ? 10.533 3.258 1.125 1.00 91.00 255 PRO A C 1
ATOM 2099 O O . PRO A 1 255 ? 11.515 2.826 0.518 1.00 91.00 255 PRO A O 1
ATOM 2102 N N . ALA A 1 256 ? 9.867 2.517 2.014 1.00 89.06 256 ALA A N 1
ATOM 2103 C CA . ALA A 1 256 ? 10.302 1.181 2.409 1.00 89.06 256 ALA A CA 1
ATOM 2104 C C . ALA A 1 256 ? 10.279 0.182 1.240 1.00 89.06 256 ALA A C 1
ATOM 2106 O O . ALA A 1 256 ? 11.214 -0.600 1.063 1.00 89.06 256 ALA A O 1
ATOM 2107 N N . ILE A 1 257 ? 9.252 0.266 0.391 1.00 91.06 257 ILE A N 1
ATOM 2108 C CA . ILE A 1 257 ? 9.127 -0.541 -0.828 1.00 91.06 257 ILE A CA 1
ATOM 2109 C C . ILE A 1 257 ? 10.094 -0.031 -1.904 1.00 91.06 257 ILE A C 1
ATOM 2111 O O . ILE A 1 257 ? 10.822 -0.799 -2.536 1.00 91.06 257 ILE A O 1
ATOM 2115 N N . GLY A 1 258 ? 10.152 1.286 -2.091 1.00 89.94 258 GLY A N 1
ATOM 2116 C CA . GLY A 1 258 ? 10.999 1.938 -3.083 1.00 89.94 258 GLY A CA 1
ATOM 2117 C C . GLY A 1 258 ? 12.485 1.693 -2.875 1.00 89.94 258 GLY A C 1
ATOM 2118 O O . GLY A 1 258 ? 13.231 1.557 -3.845 1.00 89.94 258 GLY A O 1
ATOM 2119 N N . TYR A 1 259 ? 12.927 1.575 -1.622 1.00 86.56 259 TYR A N 1
ATOM 2120 C CA . TYR A 1 259 ? 14.306 1.222 -1.309 1.00 86.56 259 TYR A CA 1
ATOM 2121 C C . TYR A 1 259 ? 14.681 -0.176 -1.834 1.00 86.56 259 TYR A C 1
ATOM 2123 O O . TYR A 1 259 ? 15.769 -0.362 -2.381 1.00 86.56 259 TYR A O 1
ATOM 2131 N N . GLN A 1 260 ? 13.759 -1.140 -1.734 1.00 85.69 260 GLN A N 1
ATOM 2132 C CA . GLN A 1 260 ? 13.949 -2.513 -2.217 1.00 85.69 260 GLN A CA 1
ATOM 2133 C C . GLN A 1 260 ? 13.857 -2.625 -3.746 1.00 85.69 260 GLN A C 1
ATOM 2135 O O . GLN A 1 260 ? 14.599 -3.396 -4.363 1.00 85.69 260 GLN A O 1
ATOM 2140 N N . LEU A 1 261 ? 12.948 -1.866 -4.366 1.00 88.12 261 LEU A N 1
ATOM 2141 C CA . LEU A 1 261 ? 12.780 -1.833 -5.823 1.00 88.12 261 LEU A CA 1
ATOM 2142 C C . LEU A 1 261 ? 13.908 -1.054 -6.518 1.00 88.12 261 LEU A C 1
ATOM 2144 O O . LEU A 1 261 ? 14.325 -1.409 -7.618 1.00 88.12 261 LEU A O 1
ATOM 2148 N N . GLY A 1 262 ? 14.446 -0.038 -5.847 1.00 83.75 262 GLY A N 1
ATOM 2149 C CA . GLY A 1 262 ? 15.492 0.839 -6.352 1.00 83.75 262 GLY A CA 1
ATOM 2150 C C . GLY A 1 262 ? 14.960 2.101 -7.038 1.00 83.75 262 GLY A C 1
ATOM 2151 O O . GLY A 1 262 ? 13.764 2.220 -7.321 1.00 83.75 262 GLY A O 1
ATOM 2152 N N . PRO A 1 263 ? 15.831 3.092 -7.292 1.00 76.75 263 PRO A N 1
ATOM 2153 C CA . PRO A 1 263 ? 15.415 4.395 -7.786 1.00 76.75 263 PRO A CA 1
ATOM 2154 C C . PRO A 1 263 ? 15.118 4.329 -9.288 1.00 76.75 263 PRO A C 1
ATOM 2156 O O . PRO A 1 263 ? 15.649 3.475 -9.999 1.00 76.75 263 PRO A O 1
ATOM 2159 N N . ASN A 1 264 ? 14.317 5.277 -9.774 1.00 80.19 264 ASN A N 1
ATOM 2160 C CA . ASN A 1 264 ? 13.754 5.295 -11.131 1.00 80.19 264 ASN A CA 1
ATOM 2161 C C . ASN A 1 264 ? 12.826 4.112 -11.440 1.00 80.19 264 ASN A C 1
ATOM 2163 O O . ASN A 1 264 ? 12.492 3.893 -12.601 1.00 80.19 264 ASN A O 1
ATOM 2167 N N . THR A 1 265 ? 12.387 3.375 -10.416 1.00 89.88 265 THR A N 1
ATOM 2168 C CA . THR A 1 265 ? 11.337 2.376 -10.586 1.00 89.88 265 THR A CA 1
ATOM 2169 C C . THR A 1 265 ? 10.038 3.058 -11.001 1.00 89.88 265 THR A C 1
ATOM 2171 O O . THR A 1 265 ? 9.633 4.061 -10.396 1.00 89.88 265 THR A O 1
ATOM 2174 N N . ILE A 1 266 ? 9.407 2.463 -12.008 1.00 93.56 266 ILE A N 1
ATOM 2175 C CA . ILE A 1 266 ? 8.012 2.672 -12.388 1.00 93.56 266 ILE A CA 1
ATOM 2176 C C . ILE A 1 266 ? 7.256 1.362 -12.181 1.00 93.56 266 ILE A C 1
ATOM 2178 O O . ILE A 1 266 ? 7.822 0.277 -12.323 1.00 93.56 266 ILE A O 1
ATOM 2182 N N . GLY A 1 267 ? 5.985 1.459 -11.838 1.00 95.50 267 GLY A N 1
ATOM 2183 C CA . GLY A 1 267 ? 5.081 0.325 -11.774 1.00 95.50 267 GLY A CA 1
ATOM 2184 C C . GLY A 1 267 ? 3.736 0.681 -12.365 1.00 95.50 267 GLY A C 1
ATOM 2185 O O . GLY A 1 267 ? 3.394 1.851 -12.513 1.00 95.50 267 GLY A O 1
ATOM 2186 N N . VAL A 1 268 ? 2.980 -0.341 -12.708 1.00 96.50 268 VAL A N 1
ATOM 2187 C CA . VAL A 1 268 ? 1.628 -0.208 -13.228 1.00 96.50 268 VAL A CA 1
ATOM 2188 C C . VAL A 1 268 ? 0.847 -1.440 -12.834 1.00 96.50 268 VAL A C 1
ATOM 2190 O O . VAL A 1 268 ? 1.387 -2.542 -12.703 1.00 96.50 268 VAL A O 1
ATOM 2193 N N . GLY A 1 269 ? -0.430 -1.221 -12.600 1.00 96.12 269 GLY A N 1
ATOM 2194 C CA . GLY A 1 269 ? -1.335 -2.268 -12.217 1.00 96.12 269 GLY A CA 1
ATOM 2195 C C . GLY A 1 269 ? -2.772 -1.834 -12.369 1.00 96.12 269 GLY A C 1
ATOM 2196 O O . GLY A 1 269 ? -3.085 -0.720 -12.805 1.00 96.12 269 GLY A O 1
ATOM 2197 N N . PHE A 1 270 ? -3.648 -2.741 -11.982 1.00 96.38 270 PHE A N 1
ATOM 2198 C CA . PHE A 1 270 ? -5.072 -2.496 -11.952 1.00 96.38 270 PHE A CA 1
ATOM 2199 C C . PHE A 1 270 ? -5.742 -3.302 -10.845 1.00 96.38 270 PHE A C 1
ATOM 2201 O O . PHE A 1 270 ? -5.211 -4.299 -10.357 1.00 96.38 270 PHE A O 1
ATOM 2208 N N . ILE A 1 271 ? -6.913 -2.828 -10.436 1.00 96.88 271 ILE A N 1
ATOM 2209 C CA . ILE A 1 271 ? -7.815 -3.509 -9.507 1.00 96.88 271 ILE A CA 1
ATOM 2210 C C . ILE A 1 271 ? -9.124 -3.732 -10.247 1.00 96.88 271 ILE A C 1
ATOM 2212 O O . ILE A 1 271 ? -9.676 -2.766 -10.777 1.00 96.88 271 ILE A O 1
ATOM 2216 N N . TYR A 1 272 ? -9.629 -4.960 -10.281 1.00 95.81 272 TYR A N 1
ATOM 2217 C CA . TYR A 1 272 ? -10.965 -5.225 -10.809 1.00 95.81 272 TYR A CA 1
ATOM 2218 C C . TYR A 1 272 ? -12.031 -4.740 -9.824 1.00 95.81 272 TYR A C 1
ATOM 2220 O O . TYR A 1 272 ? -11.880 -4.886 -8.607 1.00 95.81 272 TYR A O 1
ATOM 2228 N N . LYS A 1 273 ? -13.097 -4.135 -10.350 1.00 89.88 273 LYS A N 1
ATOM 2229 C CA . LYS A 1 273 ? -14.205 -3.632 -9.535 1.00 89.88 273 LYS A CA 1
ATOM 2230 C C . LYS A 1 273 ? -15.174 -4.712 -9.096 1.00 89.88 273 LYS A C 1
ATOM 2232 O O . LYS A 1 273 ? -15.400 -5.683 -9.843 1.00 89.88 273 LYS A O 1
#

Mean predicted aligned error: 4.69 Å

Foldseek 3Di:
DFEAEEEECLQVLVQPDADPSYDYQWKWKDQDPPDIDTEPPRADLLNLLVVCLVDVPGDIDIAGDALVVLLVVVVVCVVVVGQAYEYQYAAVVVHVVVVSNVVSCVVCVVHHYYYDYALDGYNLSSVLRRVLNVCVVVVHDPVVSNVVNVQQSVFKWKKKFFAPQVLPSDDDPPQLAATWMWIRDSSDTHTDPDDTGPRRVVVQLVVQLVSDDPADKAKEKEASDCPRVVNVVVLVSNCVSDVSSVNYDYGYRGSNRCNVRHHGMMMIMITGD

Radius of gyration: 18.89 Å; Cα contacts (8 Å, |Δi|>4): 502; chains: 1; bounding box: 50×28×53 Å

pLDDT: mean 90.38, std 9.99, range [46.28, 98.81]

Nearest PDB structures (foldseek):
  7scl-assembly2_B  TM=8.134E-01  e=2.663E-19  Staphylococcus aureus
  6mh9-assembly2_B  TM=8.162E-01  e=2.856E-18  Staphylococcus aureus
  6b9i-assembly2_B  TM=8.048E-01  e=7.114E-18  Staphylococcus aureus
  6alw-assembly2_B  TM=7.968E-01  e=9.643E-18  Staphylococcus aureus
  7sg3-assembly2_B  TM=8.102E-01  e=2.185E-14  Staphylococcus aureus

Sequence (273 aa):
MKTKIFVCSNSAIDYVSHNSNISPIPVRIIFSDEEQYEDYIDFSTDAFYNRIRLDKKARVRTEFKNYSDISDSIQKAKKQGYEQVLFIIPPKDFSNLYVSISIAISENKDILCHIYNADTILYPLAYMAIEANNMFTKGASLDDVIKRLDFINKNHFICFFTHKYNESRLAFNKNYKKGKVKVLENGELVTLENERGLPGYKKLLKLLDIEYDDREIIPFLLYTSKSSRYVELLEEDLLAINPIFKKLKMFPIAPAIGYQLGPNTIGVGFIYK

Secondary structure (DSSP, 8-state):
--EEEEEEGGG-GGGS---TTEEEEPPEEESSSS-EEEBTTTB-HHHHHHHHHH-TT---EEEPPPHHHHHHHHHHHHHTT-SEEEEEES-GGG-THHHHHHHHHHH-TTSEEEEEE-S--SHHHHHHHHHHHHHHHTT--HHHHHHHHHHHHHSEEEEEEE--TTTTTS-GGGGGGG-EEEEEETTEEEEEEEEESHHHHHHHHHHHHHH--SS-EEEEEEES-TT-HHHHHHHHHHHHH-GGGGG-EEEEPPHHHHHHH-TT-EEEEEEE-

Solvent-accessible surface area (backbone atoms only — not comparable to full-atom values): 14762 Å² total; per-residue (Å²): 125,49,58,35,35,38,33,40,35,59,14,30,42,89,84,44,97,74,60,87,50,51,41,72,45,47,39,32,42,30,62,47,99,88,47,66,35,38,47,71,75,74,39,45,57,67,56,51,46,51,50,51,68,72,40,80,80,70,51,78,49,72,44,66,58,51,31,68,62,46,34,51,53,51,52,52,41,43,75,72,67,33,57,32,38,40,37,44,38,47,26,57,91,80,37,73,44,57,59,20,46,53,54,22,47,73,74,44,79,90,45,53,70,48,78,45,75,32,51,42,58,30,60,66,42,27,47,45,54,52,51,42,50,58,38,43,78,71,68,50,52,69,70,57,41,50,55,51,45,53,49,44,60,74,36,54,48,47,37,30,44,25,20,56,66,84,72,57,78,58,71,84,91,64,56,51,70,68,21,30,26,31,34,60,53,93,44,37,83,45,67,53,76,98,37,45,8,64,62,13,52,53,47,53,57,50,49,55,63,68,74,54,81,88,67,64,63,51,37,34,36,33,24,58,46,81,91,36,67,69,48,56,52,48,54,56,52,42,44,73,74,39,70,72,47,74,64,48,44,79,44,65,43,26,57,76,58,32,65,75,47,12,59,78,21,38,31,43,35,36,35,52,115